Protein AF-A0A7W9YGZ9-F1 (afdb_monomer)

InterPro domains:
  IPR001367 Iron dependent repressor, metal binding and dimerisation domain [PF02742] (188-257)
  IPR002059 Cold-shock protein Csp, DNA-binding [PS51857] (3-67)
  IPR007167 Ferrous iron transporter FeoA-like domain [PF04023] (269-343)
  IPR007167 Ferrous iron transporter FeoA-like domain [SM00899] (268-345)
  IPR012340 Nucleic acid-binding, OB-fold [G3DSA:2.40.50.140] (2-66)
  IPR012340 Nucleic acid-binding, OB-fold [SSF50249] (6-67)
  IPR022687 DTXR-type, HTH domain [PF01325] (128-185)
  IPR022687 DTXR-type, HTH domain [PS50944] (127-188)
  IPR022689 Iron dependent repressor [SM00529] (149-248)
  IPR036388 Winged helix-like DNA-binding domain superfamily [G3DSA:1.10.10.10] (126-197)
  IPR036390 Winged helix DNA-binding domain superfamily [SSF46785] (128-187)
  IPR036421 Iron dependent repressor, metal binding and dimerisation domain superfamily [G3DSA:1.10.60.10] (198-263)
  IPR036421 Iron dependent repressor, metal binding and dimerisation domain superfamily [SSF47979] (188-263)
  IPR038157 Ferrous iron transporter, core domain [G3DSA:2.30.30.90] (267-344)
  IPR050536 MntR/IdeR Metal-Dependent Regulators [PTHR33238] (125-264)

Secondary structure (DSSP, 8-state):
--PEEEEEEEEETTTTEEEEEETTTPPPEEEEGGGB-S-GGG--TT-EEEEEEEEETTEEEEEEEEE--------------------------PPPP------------------------GGGSPPHHHHHHHHHHHHHHHT--SS--HHHHHHHTT--HHHHHHHHHHHHHTTSEEE-TTS-EEE-HHHHHHHHHHHHHHHHHHHHHHHHH---TTTHHHHHHHHHTTS-HHHHHHHHHHTTS-SB-TT-PBPPPTTS-------EEGGGPPTT-EEEEEEE--S-HHHHHHHHHTT--TT-EEEEEEE-TTT--EEEEESSTTS-EEEEE-HHHHHTEEEEPPPPP----

pLDDT: mean 78.87, std 22.45, range [26.2, 98.25]

Solvent-accessible surface area (backbone atoms only — not comparable to full-atom values): 21025 Å² total; per-residue (Å²): 134,84,65,43,56,29,31,28,64,40,58,40,83,91,80,32,41,32,32,31,36,40,68,83,93,48,77,71,26,43,34,49,53,92,32,46,79,66,60,75,88,62,61,40,62,75,31,43,29,32,22,36,83,44,82,52,98,90,46,65,30,42,32,65,35,36,70,49,82,75,81,75,79,76,74,86,74,81,81,86,79,87,84,88,85,84,86,90,82,83,89,87,85,84,87,82,89,82,91,81,91,84,90,82,91,80,88,82,82,89,79,91,81,87,86,90,77,79,78,81,63,86,82,80,60,74,55,62,78,52,50,55,50,35,35,52,53,46,54,39,60,70,68,66,78,57,74,49,43,60,65,61,52,14,62,77,68,74,46,52,56,66,58,45,56,54,49,53,52,52,35,37,75,70,54,26,33,49,70,51,92,100,50,57,55,40,67,29,75,63,18,46,44,52,17,33,53,51,50,25,40,30,34,51,41,32,33,45,40,33,76,76,68,65,44,52,89,57,60,31,59,73,54,21,65,65,44,44,76,73,59,53,70,72,56,50,55,50,47,35,61,73,66,67,60,60,60,46,26,84,49,35,53,62,35,33,43,98,88,47,48,72,74,85,71,80,64,43,51,48,60,76,56,52,66,73,42,57,22,24,30,48,29,48,64,75,90,43,42,68,59,47,48,51,32,51,77,68,73,49,56,74,73,38,37,37,32,30,69,40,70,46,73,96,76,40,40,33,35,32,35,39,42,56,94,95,64,58,44,80,44,81,37,49,45,71,63,26,68,32,29,27,27,24,71,60,79,76,76,79,75,86,124

Nearest PDB structures (foldseek):
  5zr6-assembly1_A  TM=9.445E-01  e=1.141E-24  Mycobacterium tuberculosis
  5zr6-assembly1_B  TM=9.709E-01  e=6.941E-22  Mycobacterium tuberculosis
  5zr4-assembly1_B  TM=9.006E-01  e=5.990E-19  Mycobacterium tuberculosis
  5cvi-assembly1_B  TM=7.896E-01  e=7.562E-19  Streptococcus mutans
  7b1v-assembly1_B  TM=7.968E-01  e=1.660E-17  Saccharopolyspora erythraea NRRL 2338

Mean predicted aligned error: 16.93 Å

Foldseek 3Di:
DDWFKWFWQAADPVQQKTWTDTPDPDDIAIDGNLQEPDDPVQRHGGFMWTFDWDQDPVGIHTGNIYTDDDDPPPDDPDDDDDDDDDDDDDDDDDDDDDDDDDDDDDDDDDDDDDDPDDPDDPVVADDLVLQLQLLQCVVVVVVPPDFADLVSSCVVVVHDSVVSVVSLVVCVVVQQWDDDVVDGIDGDPVSLQSNLLLQLQLQLQQQCCCPPVNDDLLPSNVVSSVCSNVDDPVVSVVSCVVSVNDQGHQQQAGRADPRGDRDDAPKDQQLPDDAFDKFFFRGFANPDSVLSVVCVVVVHGGGKIKGFHDDDPPQAWTFIWIHDVPPTDTDTHHSVSSRGTMGHHDPPDPPPD

Sequence (353 aa):
MNKRPGTVESFDADTGLGYIIPDGDLPSLRFDSSCVSRGLEAIAAGRRVAFDLLVGSRGQTAVNVVPLWQRAHHGLQQRTGRSADRDDGVRTGFPPHGAGRGDHSASGVLPVRDTVANMGNASDRPSTSVEDYVKVIYDLQERGSGPVTISGMAERLSVSNSSVSGMLRKLGELGLVDHRRYGHVRLTDTGTKAALAVLRRHRLLETYLVEALGYSWDEVHDEAEELEHAVSDKFVDRIAEHLGDPLVDPHGDPIPTRDGRIVERDTHLLSEAGAGTTGVIVRVNDTDPDLLRYLADQRIGIGMRIEVVERQPFGGSLLIRIGAPGEQRDQALGLVAAEALWIAPTPQEATDG

Radius of gyration: 27.03 Å; Cα contacts (8 Å, |Δi|>4): 506; chains: 1; bounding box: 74×67×83 Å

Organism: NCBI:txid1472723

Structure (mmCIF, N/CA/C/O backbone):
data_AF-A0A7W9YGZ9-F1
#
_entry.id   AF-A0A7W9YGZ9-F1
#
loop_
_atom_site.group_PDB
_atom_site.id
_atom_site.type_symbol
_atom_site.label_atom_id
_atom_site.label_alt_id
_atom_site.label_comp_id
_atom_site.label_asym_id
_atom_site.label_entity_id
_atom_site.label_seq_id
_atom_site.pdbx_PDB_ins_code
_atom_site.Cartn_x
_atom_site.Cartn_y
_atom_site.Cartn_z
_atom_site.occupancy
_atom_site.B_iso_or_equiv
_atom_site.auth_seq_id
_atom_site.auth_comp_id
_atom_site.auth_asym_id
_atom_site.auth_atom_id
_atom_site.pdbx_PDB_model_num
ATOM 1 N N . MET A 1 1 ? 7.973 -16.901 -20.078 1.00 49.88 1 MET A N 1
ATOM 2 C CA . MET A 1 1 ? 8.672 -18.191 -20.295 1.00 49.88 1 MET A CA 1
ATOM 3 C C . MET A 1 1 ? 7.691 -19.300 -19.915 1.00 49.88 1 MET A C 1
ATOM 5 O O . MET A 1 1 ? 6.895 -19.062 -19.019 1.00 49.88 1 MET A O 1
ATOM 9 N N . ASN A 1 2 ? 7.638 -20.430 -20.629 1.00 65.06 2 ASN A N 1
ATOM 10 C CA . ASN A 1 2 ? 6.630 -21.471 -20.370 1.00 65.06 2 ASN A CA 1
ATOM 11 C C . ASN A 1 2 ? 7.135 -22.397 -19.248 1.00 65.06 2 ASN A C 1
ATOM 13 O O . ASN A 1 2 ? 8.089 -23.146 -19.479 1.00 65.06 2 ASN A O 1
ATOM 17 N N . LYS A 1 3 ? 6.533 -22.328 -18.052 1.00 82.81 3 LYS A N 1
ATOM 18 C CA . LYS A 1 3 ? 6.923 -23.168 -16.909 1.00 82.81 3 LYS A CA 1
ATOM 19 C C . LYS A 1 3 ? 6.711 -24.651 -17.239 1.00 82.81 3 LYS A C 1
ATOM 21 O O . LYS A 1 3 ? 5.688 -25.031 -17.807 1.00 82.81 3 LYS A O 1
ATOM 26 N N . ARG A 1 4 ? 7.684 -25.494 -16.896 1.00 90.25 4 ARG A N 1
ATOM 27 C CA . ARG A 1 4 ? 7.661 -26.948 -17.106 1.00 90.25 4 ARG A CA 1
ATOM 28 C C . ARG A 1 4 ? 7.224 -27.662 -15.830 1.00 90.25 4 ARG A C 1
ATOM 30 O O . ARG A 1 4 ? 7.723 -27.300 -14.769 1.00 90.25 4 ARG A O 1
ATOM 37 N N . PRO A 1 5 ? 6.336 -28.664 -15.906 1.00 91.75 5 PRO A N 1
ATOM 38 C CA . PRO A 1 5 ? 5.959 -29.452 -14.743 1.00 91.75 5 PRO A CA 1
ATOM 39 C C . PRO A 1 5 ? 7.037 -30.486 -14.377 1.00 91.75 5 PRO A C 1
ATOM 41 O O . PRO A 1 5 ? 7.777 -30.976 -15.235 1.00 91.75 5 PRO A O 1
ATOM 44 N N . GLY A 1 6 ? 7.099 -30.841 -13.098 1.00 93.12 6 GLY A N 1
ATOM 45 C CA . GLY A 1 6 ? 7.943 -31.911 -12.579 1.00 93.12 6 GLY A CA 1
ATOM 46 C C . GLY A 1 6 ? 7.561 -32.314 -11.158 1.00 93.12 6 GLY A C 1
ATOM 47 O O . GLY A 1 6 ? 6.571 -31.840 -10.592 1.00 93.12 6 GLY A O 1
ATOM 48 N N . THR A 1 7 ? 8.360 -33.206 -10.584 1.00 93.00 7 THR A N 1
ATOM 49 C CA . THR A 1 7 ? 8.186 -33.715 -9.220 1.00 93.00 7 THR A CA 1
ATOM 50 C C . THR A 1 7 ? 9.474 -33.517 -8.434 1.00 93.00 7 THR A C 1
ATOM 52 O O . THR A 1 7 ? 10.552 -33.822 -8.939 1.00 93.00 7 THR A O 1
ATOM 55 N N . VAL A 1 8 ? 9.376 -33.008 -7.206 1.00 92.31 8 VAL A N 1
ATOM 56 C CA . VAL A 1 8 ? 10.528 -32.870 -6.306 1.00 92.31 8 VAL A CA 1
ATOM 57 C C . VAL A 1 8 ? 11.048 -34.266 -5.969 1.00 92.31 8 VAL A C 1
ATOM 59 O O . VAL A 1 8 ? 10.326 -35.084 -5.405 1.00 92.31 8 VAL A O 1
ATOM 62 N N . GLU A 1 9 ? 12.291 -34.549 -6.333 1.00 93.00 9 GLU A N 1
ATOM 63 C CA . GLU A 1 9 ? 12.979 -35.805 -6.031 1.00 93.00 9 GLU A CA 1
ATOM 64 C C . GLU A 1 9 ? 13.506 -35.795 -4.596 1.00 93.00 9 GLU A C 1
ATOM 66 O O . GLU A 1 9 ? 13.278 -36.727 -3.830 1.00 93.00 9 GLU A O 1
ATOM 71 N N . SER A 1 10 ? 14.178 -34.710 -4.218 1.00 91.88 10 SER A N 1
ATOM 72 C CA . SER A 1 10 ? 14.691 -34.486 -2.869 1.00 91.88 10 SER A CA 1
ATOM 73 C C . SER A 1 10 ? 14.875 -32.994 -2.609 1.00 91.88 10 SER A C 1
ATOM 75 O O . SER A 1 10 ? 15.059 -32.209 -3.541 1.00 91.88 10 SER A O 1
ATOM 77 N N . PHE A 1 11 ? 14.815 -32.609 -1.339 1.00 89.94 11 PHE A N 1
ATOM 78 C CA . PHE A 1 11 ? 15.141 -31.270 -0.868 1.00 89.94 11 PHE A CA 1
ATOM 79 C C . PHE A 1 11 ? 15.756 -31.382 0.526 1.00 89.94 11 PHE A C 1
ATOM 81 O O . PHE A 1 11 ? 15.203 -32.060 1.393 1.00 89.94 11 PHE A O 1
ATOM 88 N N . ASP A 1 12 ? 16.910 -30.753 0.710 1.00 85.31 12 ASP A N 1
ATOM 89 C CA . ASP A 1 12 ? 17.640 -30.687 1.970 1.00 85.31 12 ASP A CA 1
ATOM 90 C C . ASP A 1 12 ? 17.538 -29.251 2.504 1.00 85.31 12 ASP A C 1
ATOM 92 O O . ASP A 1 12 ? 18.059 -28.307 1.905 1.00 85.31 12 ASP A O 1
ATOM 96 N N . ALA A 1 13 ? 16.821 -29.087 3.617 1.00 78.75 13 ALA A N 1
ATOM 97 C CA . ALA A 1 13 ? 16.543 -27.778 4.199 1.00 78.75 13 ALA A CA 1
ATOM 98 C C . ALA A 1 13 ? 17.780 -27.126 4.844 1.00 78.75 13 ALA A C 1
ATOM 100 O O . ALA A 1 13 ? 17.844 -25.900 4.899 1.00 78.75 13 ALA A O 1
ATOM 101 N N . ASP A 1 14 ? 18.764 -27.920 5.284 1.00 76.69 14 ASP A N 1
ATOM 102 C CA . ASP A 1 14 ? 19.984 -27.418 5.927 1.00 76.69 14 ASP A CA 1
ATOM 103 C C . ASP A 1 14 ? 20.942 -26.807 4.896 1.00 76.69 14 ASP A C 1
ATOM 105 O O . ASP A 1 14 ? 21.600 -25.797 5.149 1.00 76.69 14 ASP A O 1
ATOM 109 N N . THR A 1 15 ? 21.017 -27.411 3.708 1.00 84.25 15 THR A N 1
ATOM 110 C CA . THR A 1 15 ? 21.863 -26.938 2.601 1.00 84.25 15 THR A CA 1
ATOM 111 C C . THR A 1 15 ? 21.128 -26.036 1.612 1.00 84.25 15 THR A C 1
ATOM 113 O O . THR A 1 15 ? 21.778 -25.357 0.817 1.00 84.25 15 THR A O 1
ATOM 116 N N . GLY A 1 16 ? 19.792 -26.034 1.632 1.00 83.38 16 GLY A N 1
ATOM 117 C CA . GLY A 1 16 ? 18.951 -25.309 0.680 1.00 83.38 16 GLY A CA 1
ATOM 118 C C . GLY A 1 16 ? 18.974 -25.893 -0.735 1.00 83.38 16 GLY A C 1
ATOM 119 O O . GLY A 1 16 ? 18.536 -25.233 -1.672 1.00 83.38 16 GLY A O 1
ATOM 120 N N . LEU A 1 17 ? 19.486 -27.110 -0.930 1.00 88.25 17 LEU A N 1
ATOM 121 C CA . LEU A 1 17 ? 19.625 -27.724 -2.251 1.00 88.25 17 LEU A CA 1
ATOM 122 C C . LEU A 1 17 ? 18.553 -28.788 -2.483 1.00 88.25 17 LEU A C 1
ATOM 124 O O . LEU A 1 17 ? 18.255 -29.601 -1.609 1.00 88.25 17 LEU A O 1
ATOM 128 N N . GLY A 1 18 ? 18.010 -28.825 -3.700 1.00 91.00 18 GLY A N 1
ATOM 129 C CA . GLY A 1 18 ? 17.058 -29.855 -4.101 1.00 91.00 18 GLY A CA 1
ATOM 130 C C . GLY A 1 18 ? 17.174 -30.272 -5.561 1.00 91.00 18 GLY A C 1
ATOM 131 O O . GLY A 1 18 ? 17.883 -29.660 -6.367 1.00 91.00 18 GLY A O 1
ATOM 132 N N . TYR A 1 19 ? 16.455 -31.339 -5.895 1.00 93.56 19 TYR A N 1
ATOM 133 C CA . TYR A 1 19 ? 16.384 -31.915 -7.234 1.00 93.56 19 TYR A CA 1
ATOM 134 C C . TYR A 1 19 ? 14.929 -32.102 -7.666 1.00 93.56 19 TYR A C 1
ATOM 136 O O . TYR A 1 19 ? 14.074 -32.481 -6.865 1.00 93.56 19 TYR A O 1
ATOM 144 N N . ILE A 1 20 ? 14.645 -31.829 -8.938 1.00 93.62 20 ILE A N 1
ATOM 145 C CA . ILE A 1 20 ? 13.339 -32.020 -9.579 1.00 93.62 20 ILE A CA 1
ATOM 146 C C . ILE A 1 20 ? 13.518 -32.989 -10.738 1.00 93.62 20 ILE A C 1
ATOM 148 O O . ILE A 1 20 ? 14.369 -32.763 -11.596 1.00 93.62 20 ILE A O 1
ATOM 152 N N . ILE A 1 21 ? 12.674 -34.013 -10.804 1.00 94.06 21 ILE A N 1
ATOM 153 C CA . ILE A 1 21 ? 12.511 -34.859 -11.986 1.00 94.06 21 ILE A CA 1
ATOM 154 C C . ILE A 1 21 ? 11.477 -34.178 -12.893 1.00 94.06 21 ILE A C 1
ATOM 156 O O . ILE A 1 21 ? 10.305 -34.086 -12.505 1.00 94.06 21 ILE A O 1
ATOM 160 N N . PRO A 1 22 ? 11.863 -33.655 -14.071 1.00 92.25 22 PRO A N 1
ATOM 161 C CA . PRO A 1 22 ? 10.903 -33.102 -15.019 1.00 92.25 22 PRO A CA 1
ATOM 162 C C . PRO A 1 22 ? 9.994 -34.197 -15.580 1.00 92.25 22 PRO A C 1
ATOM 164 O O . PRO A 1 22 ? 10.420 -35.339 -15.754 1.00 92.25 22 PRO A O 1
ATOM 167 N N . ASP A 1 23 ? 8.766 -33.841 -15.950 1.00 89.94 23 ASP A N 1
ATOM 168 C CA . ASP A 1 23 ? 7.910 -34.773 -16.688 1.00 89.94 23 ASP A CA 1
ATOM 169 C C . ASP A 1 23 ? 8.519 -35.083 -18.075 1.00 89.94 23 ASP A C 1
ATOM 171 O O . ASP A 1 23 ? 9.019 -34.184 -18.757 1.00 89.94 23 ASP A O 1
ATOM 175 N N . GLY A 1 24 ? 8.441 -36.346 -18.519 1.00 80.00 24 GLY A N 1
ATOM 176 C CA . GLY A 1 24 ? 8.829 -36.754 -19.881 1.00 80.00 24 GLY A CA 1
ATOM 177 C C . GLY A 1 24 ? 10.217 -37.390 -20.053 1.00 80.00 24 GLY A C 1
ATOM 178 O O . GLY A 1 24 ? 10.837 -37.170 -21.088 1.00 80.00 24 GLY A O 1
ATOM 179 N N . ASP A 1 25 ? 10.676 -38.192 -19.087 1.00 70.69 25 ASP A N 1
ATOM 180 C CA . ASP A 1 25 ? 11.935 -38.969 -19.144 1.00 70.69 25 ASP A CA 1
ATOM 181 C C . ASP A 1 25 ? 13.193 -38.099 -19.355 1.00 70.69 25 ASP A C 1
ATOM 183 O O . ASP A 1 25 ? 14.077 -38.376 -20.165 1.00 70.69 25 ASP A O 1
ATOM 187 N N . LEU A 1 26 ? 13.242 -36.979 -18.630 1.00 79.62 26 LEU A N 1
ATOM 188 C CA . LEU A 1 26 ? 14.359 -36.037 -18.619 1.00 79.62 26 LEU A CA 1
ATOM 189 C C . LEU A 1 26 ? 15.218 -36.230 -17.357 1.00 79.62 26 LEU A C 1
ATOM 191 O O . LEU A 1 26 ? 14.697 -36.641 -16.320 1.00 79.62 26 LEU A O 1
ATOM 195 N N . PRO A 1 27 ? 16.523 -35.904 -17.410 1.00 84.25 27 PRO A N 1
ATOM 196 C CA . PRO A 1 27 ? 17.399 -36.018 -16.248 1.00 84.25 27 PRO A CA 1
ATOM 197 C C . PRO A 1 27 ? 16.978 -35.062 -15.125 1.00 84.25 27 PRO A C 1
ATOM 199 O O . PRO A 1 27 ? 16.497 -33.956 -15.394 1.00 84.25 27 PRO A O 1
ATOM 202 N N . SER A 1 28 ? 17.219 -35.469 -13.874 1.00 89.69 28 SER A N 1
ATOM 203 C CA . SER A 1 28 ? 16.970 -34.636 -12.696 1.00 89.69 28 SER A CA 1
ATOM 204 C C . SER A 1 28 ? 17.706 -33.301 -12.792 1.00 89.69 28 SER A C 1
ATOM 206 O O . SER A 1 28 ? 18.892 -33.230 -13.126 1.00 89.69 28 SER A O 1
ATOM 208 N N . LEU A 1 29 ? 16.993 -32.229 -12.469 1.00 92.00 29 LEU A N 1
ATOM 209 C CA . LEU A 1 29 ? 17.493 -30.864 -12.481 1.00 92.00 29 LEU A CA 1
ATOM 210 C C . LEU A 1 29 ? 17.674 -30.364 -11.059 1.00 92.00 29 LEU A C 1
ATOM 212 O O . LEU A 1 29 ? 16.782 -30.486 -10.224 1.00 92.00 29 LEU A O 1
ATOM 216 N N . ARG A 1 30 ? 18.818 -29.737 -10.805 1.00 93.12 30 ARG A N 1
ATOM 217 C CA . ARG A 1 30 ? 19.097 -29.095 -9.523 1.00 93.12 30 ARG A CA 1
ATOM 218 C C . ARG A 1 30 ? 18.345 -27.767 -9.407 1.00 93.12 30 ARG A C 1
ATOM 220 O O . ARG A 1 30 ? 18.253 -27.031 -10.394 1.00 93.12 30 ARG A O 1
ATOM 227 N N . PHE A 1 31 ? 17.901 -27.430 -8.204 1.00 88.38 31 PHE A N 1
ATOM 228 C CA . PHE A 1 31 ? 17.461 -26.088 -7.821 1.00 88.38 31 PHE A CA 1
ATOM 229 C C . PHE A 1 31 ? 18.022 -25.711 -6.443 1.00 88.38 31 PHE A C 1
ATOM 231 O O . PHE A 1 31 ? 18.497 -26.565 -5.692 1.00 88.38 31 PHE A O 1
ATOM 238 N N . ASP A 1 32 ? 17.994 -24.416 -6.152 1.00 88.12 32 ASP A N 1
ATOM 239 C CA . ASP A 1 32 ? 18.379 -23.822 -4.871 1.00 88.12 32 ASP A CA 1
ATOM 240 C C . ASP A 1 32 ? 17.126 -23.250 -4.191 1.00 88.12 32 ASP A C 1
ATOM 242 O O . ASP A 1 32 ? 16.203 -22.810 -4.883 1.00 88.12 32 ASP A O 1
ATOM 246 N N . SER A 1 33 ? 17.071 -23.258 -2.861 1.00 80.94 33 SER A N 1
ATOM 247 C CA . SER A 1 33 ? 15.938 -22.771 -2.069 1.00 80.94 33 SER A CA 1
ATOM 248 C C . SER A 1 33 ? 15.606 -21.308 -2.367 1.00 80.94 33 SER A C 1
ATOM 250 O O . SER A 1 33 ? 14.433 -20.948 -2.365 1.00 80.94 33 SER A O 1
ATOM 252 N N . SER A 1 34 ? 16.602 -20.495 -2.741 1.00 79.81 34 SER A N 1
ATOM 253 C CA . SER A 1 34 ? 16.411 -19.108 -3.194 1.00 79.81 34 SER A CA 1
ATOM 254 C C . SER A 1 34 ? 15.595 -18.969 -4.485 1.00 79.81 34 SER A C 1
ATOM 256 O O . SER A 1 34 ? 15.129 -17.882 -4.811 1.00 79.81 34 SER A O 1
ATOM 258 N N . CYS A 1 35 ? 15.420 -20.056 -5.241 1.00 76.50 35 CYS A N 1
ATOM 259 C CA . CYS A 1 35 ? 14.629 -20.085 -6.468 1.00 76.50 35 CYS A CA 1
ATOM 260 C C . CYS A 1 35 ? 13.188 -20.575 -6.245 1.00 76.50 35 CYS A C 1
ATOM 262 O O . CYS A 1 35 ? 12.461 -20.738 -7.229 1.00 76.50 35 CYS A O 1
ATOM 264 N N . VAL A 1 36 ? 12.793 -20.860 -5.000 1.00 76.81 36 VAL A N 1
ATOM 265 C CA . VAL A 1 36 ? 11.435 -21.273 -4.624 1.00 76.81 36 VAL A CA 1
ATOM 266 C C . VAL A 1 36 ? 10.651 -20.033 -4.223 1.00 76.81 36 VAL A C 1
ATOM 268 O O . VAL A 1 36 ? 10.983 -19.380 -3.240 1.00 76.81 36 VAL A O 1
ATOM 271 N N . SER A 1 37 ? 9.603 -19.703 -4.973 1.00 63.09 37 SER A N 1
ATOM 272 C CA . SER A 1 37 ? 8.889 -18.437 -4.784 1.00 63.09 37 SER A CA 1
ATOM 273 C C . SER A 1 37 ? 7.867 -18.439 -3.641 1.00 63.09 37 SER A C 1
ATOM 275 O O . SER A 1 37 ? 7.484 -17.361 -3.208 1.00 63.09 37 SER A O 1
ATOM 277 N N . ARG A 1 38 ? 7.428 -19.600 -3.117 1.00 60.28 38 ARG A N 1
ATOM 278 C CA . ARG A 1 38 ? 6.506 -19.680 -1.960 1.00 60.28 38 ARG A CA 1
ATOM 279 C C . ARG A 1 38 ? 6.780 -20.910 -1.086 1.00 60.28 38 ARG A C 1
ATOM 281 O O . ARG A 1 38 ? 6.757 -22.027 -1.597 1.00 60.28 38 ARG A O 1
ATOM 288 N N . GLY A 1 39 ? 7.002 -20.678 0.215 1.00 57.72 39 GLY A N 1
ATOM 289 C CA . GLY A 1 39 ? 7.018 -21.655 1.319 1.00 57.72 39 GLY A CA 1
ATOM 290 C C . GLY A 1 39 ? 7.863 -22.920 1.109 1.00 57.72 39 GLY A C 1
ATOM 291 O O . GLY A 1 39 ? 7.404 -23.879 0.493 1.00 57.72 39 GLY A O 1
ATOM 292 N N . LEU A 1 40 ? 9.056 -22.992 1.717 1.00 60.97 40 LEU A N 1
ATOM 293 C CA . LEU A 1 40 ? 9.918 -24.190 1.659 1.00 60.97 40 LEU A CA 1
ATOM 294 C C . LEU A 1 40 ? 9.219 -25.466 2.163 1.00 60.97 40 LEU A C 1
ATOM 296 O O . LEU A 1 40 ? 9.523 -26.559 1.693 1.00 60.97 40 LEU A O 1
ATOM 300 N N . GLU A 1 41 ? 8.228 -25.330 3.048 1.00 60.16 41 GLU A N 1
ATOM 301 C CA . GLU A 1 41 ? 7.399 -26.432 3.556 1.00 60.16 41 GLU A CA 1
ATOM 302 C C . GLU A 1 41 ? 6.609 -27.166 2.455 1.00 60.16 41 GLU A C 1
ATOM 304 O O . GLU A 1 41 ? 6.292 -28.350 2.588 1.00 60.16 41 GLU A O 1
ATOM 309 N N . ALA A 1 42 ? 6.317 -26.492 1.337 1.00 62.47 42 ALA A N 1
ATOM 310 C CA . ALA A 1 42 ? 5.629 -27.078 0.188 1.00 62.47 42 ALA A CA 1
ATOM 311 C C . ALA A 1 42 ? 6.573 -27.863 -0.749 1.00 62.47 42 ALA A C 1
ATOM 313 O O . ALA A 1 42 ? 6.104 -28.596 -1.627 1.00 62.47 42 ALA A O 1
ATOM 314 N N . ILE A 1 43 ? 7.892 -27.757 -0.551 1.00 76.25 43 ILE A N 1
ATOM 315 C CA . ILE A 1 43 ? 8.934 -28.429 -1.333 1.00 76.25 43 ILE A CA 1
ATOM 316 C C . ILE A 1 43 ? 9.431 -29.656 -0.561 1.00 76.25 43 ILE A C 1
ATOM 318 O O . ILE A 1 43 ? 10.501 -29.681 0.037 1.00 76.25 43 ILE A O 1
ATOM 322 N N . ALA A 1 44 ? 8.618 -30.709 -0.585 1.00 81.69 44 ALA A N 1
ATOM 323 C CA . ALA A 1 44 ? 8.971 -32.023 -0.052 1.00 81.69 44 ALA A CA 1
ATOM 324 C C . ALA A 1 44 ? 9.079 -33.049 -1.186 1.00 81.69 44 ALA A C 1
ATOM 326 O O . ALA A 1 44 ? 8.407 -32.919 -2.213 1.00 81.69 44 ALA A O 1
ATOM 327 N N . ALA A 1 45 ? 9.889 -34.093 -0.992 1.00 87.56 45 ALA A N 1
ATOM 328 C CA . ALA A 1 45 ? 9.998 -35.195 -1.948 1.00 87.56 45 ALA A CA 1
ATOM 329 C C . ALA A 1 45 ? 8.605 -35.745 -2.325 1.00 87.56 45 ALA A C 1
ATOM 331 O O . ALA A 1 45 ? 7.746 -35.961 -1.468 1.00 87.56 45 ALA A O 1
ATOM 332 N N . GLY A 1 46 ? 8.365 -35.934 -3.622 1.00 85.19 46 GLY A N 1
ATOM 333 C CA . GLY A 1 46 ? 7.088 -36.373 -4.188 1.00 85.19 46 GLY A CA 1
ATOM 334 C C . GLY A 1 46 ? 6.075 -35.258 -4.480 1.00 85.19 46 GLY A C 1
ATOM 335 O O . GLY A 1 46 ? 5.032 -35.534 -5.076 1.00 85.19 46 GLY A O 1
ATOM 336 N N . ARG A 1 47 ? 6.342 -33.997 -4.110 1.00 89.25 47 ARG A N 1
ATOM 337 C CA . ARG A 1 47 ? 5.445 -32.871 -4.425 1.00 89.25 47 ARG A CA 1
ATOM 338 C C . ARG A 1 47 ? 5.576 -32.438 -5.884 1.00 89.25 47 ARG A C 1
ATOM 340 O O . ARG A 1 47 ? 6.663 -32.437 -6.459 1.00 89.25 47 ARG A O 1
ATOM 347 N N . ARG A 1 48 ? 4.444 -32.063 -6.483 1.00 91.06 48 ARG A N 1
ATOM 348 C CA . ARG A 1 48 ? 4.376 -31.538 -7.852 1.00 91.06 48 ARG A CA 1
ATOM 349 C C . ARG A 1 48 ? 4.793 -30.075 -7.858 1.00 91.06 48 ARG A C 1
ATOM 351 O O . ARG A 1 48 ? 4.359 -29.312 -7.000 1.00 91.06 48 ARG A O 1
ATOM 358 N N . VAL A 1 49 ? 5.587 -29.691 -8.847 1.00 90.38 49 VAL A N 1
ATOM 359 C CA . VAL A 1 49 ? 6.081 -28.323 -9.028 1.00 90.38 49 VAL A CA 1
ATOM 360 C C . VAL A 1 49 ? 6.063 -27.940 -10.504 1.00 90.38 49 VAL A C 1
ATOM 362 O O . VAL A 1 49 ? 6.058 -28.810 -11.377 1.00 90.38 49 VAL A O 1
ATOM 365 N N . ALA A 1 50 ? 6.066 -26.643 -10.795 1.00 91.06 50 ALA A N 1
ATOM 366 C CA . ALA A 1 50 ? 6.430 -26.121 -12.103 1.00 91.06 50 ALA A CA 1
ATOM 367 C C . ALA A 1 50 ? 7.658 -25.217 -11.983 1.00 91.06 50 ALA A C 1
ATOM 369 O O . ALA A 1 50 ? 7.860 -24.571 -10.962 1.00 91.06 50 ALA A O 1
ATOM 370 N N . PHE A 1 51 ? 8.502 -25.182 -13.007 1.00 90.31 51 PHE A N 1
ATOM 371 C CA . PHE A 1 51 ? 9.777 -24.468 -12.958 1.00 90.31 51 PHE A CA 1
ATOM 372 C C . PHE A 1 51 ? 10.179 -23.942 -14.335 1.00 90.31 51 PHE A C 1
ATOM 374 O O . PHE A 1 51 ? 9.748 -24.453 -15.370 1.00 90.31 51 PHE A O 1
ATOM 381 N N . ASP A 1 52 ? 11.037 -22.932 -14.359 1.00 87.62 52 ASP A N 1
ATOM 382 C CA . ASP A 1 52 ? 11.697 -22.460 -15.570 1.00 87.62 52 ASP A CA 1
ATOM 383 C C . ASP A 1 52 ? 13.053 -23.161 -15.731 1.00 87.62 52 ASP A C 1
ATOM 385 O O . ASP A 1 52 ? 13.782 -23.382 -14.763 1.00 87.62 52 ASP A O 1
ATOM 389 N N . LEU A 1 53 ? 13.404 -23.530 -16.966 1.00 88.38 53 LEU A N 1
ATOM 390 C CA . LEU A 1 53 ? 14.707 -24.124 -17.262 1.00 88.38 53 LEU A CA 1
ATOM 391 C C . LEU A 1 53 ? 15.723 -23.018 -17.548 1.00 88.38 53 LEU A C 1
ATOM 393 O O . LEU A 1 53 ? 15.586 -22.294 -18.536 1.00 88.38 53 LEU A O 1
ATOM 397 N N . LEU A 1 54 ? 16.778 -22.948 -16.740 1.00 83.38 54 LEU A N 1
ATOM 398 C CA . LEU A 1 54 ? 17.930 -22.098 -17.000 1.00 83.38 54 LEU A CA 1
ATOM 399 C C . LEU A 1 54 ? 19.112 -22.959 -17.460 1.00 83.38 54 LEU A C 1
ATOM 401 O O . LEU A 1 54 ? 19.581 -23.842 -16.741 1.00 83.38 54 LEU A O 1
ATOM 405 N N . VAL A 1 55 ? 19.604 -22.700 -18.674 1.00 83.44 55 VAL A N 1
ATOM 406 C CA . VAL A 1 55 ? 20.785 -23.373 -19.235 1.00 83.44 55 VAL A CA 1
ATOM 407 C C . VAL A 1 55 ? 21.995 -22.466 -19.041 1.00 83.44 55 VAL A C 1
ATOM 409 O O . VAL A 1 55 ? 22.100 -21.423 -19.681 1.00 83.44 55 VAL A O 1
ATOM 412 N N . GLY A 1 56 ? 22.896 -22.849 -18.138 1.00 74.31 56 GLY A N 1
ATOM 413 C CA . GLY A 1 56 ? 24.119 -22.108 -17.840 1.00 74.31 56 GLY A CA 1
ATOM 414 C C . GLY A 1 56 ? 25.386 -22.852 -18.259 1.00 74.31 56 GLY A C 1
ATOM 415 O O . GLY A 1 56 ? 25.359 -24.012 -18.668 1.00 74.31 56 GLY A O 1
ATOM 416 N N . SER A 1 57 ? 26.538 -22.204 -18.078 1.00 62.12 57 SER A N 1
ATOM 417 C CA . SER A 1 57 ? 27.862 -22.786 -18.362 1.00 62.12 57 SER A CA 1
ATOM 418 C C . SER A 1 57 ? 28.215 -24.005 -17.497 1.00 62.12 57 SER A C 1
ATOM 420 O O . SER A 1 57 ? 29.126 -24.751 -17.839 1.00 62.12 57 SER A O 1
ATOM 422 N N . ARG A 1 58 ? 27.495 -24.220 -16.386 1.00 65.25 58 ARG A N 1
ATOM 423 C CA . ARG A 1 58 ? 27.656 -25.362 -15.467 1.00 65.25 58 ARG A CA 1
ATOM 424 C C . ARG A 1 58 ? 26.556 -26.425 -15.609 1.00 65.25 58 ARG A C 1
ATOM 426 O O . ARG A 1 58 ? 26.456 -27.294 -14.751 1.00 65.25 58 ARG A O 1
ATOM 433 N N . GLY A 1 59 ? 25.738 -26.354 -16.662 1.00 78.25 59 GLY A N 1
ATOM 434 C CA . GLY A 1 59 ? 24.644 -27.293 -16.921 1.00 78.25 59 GLY A CA 1
ATOM 435 C C . GLY A 1 59 ? 23.254 -26.665 -16.808 1.00 78.25 59 GLY A C 1
ATOM 436 O O . GLY A 1 59 ? 23.099 -25.444 -16.766 1.00 78.25 59 GLY A O 1
ATOM 437 N N . GLN A 1 60 ? 22.237 -27.524 -16.805 1.00 86.00 60 GLN A N 1
ATOM 438 C CA . GLN A 1 60 ? 20.834 -27.129 -16.700 1.00 86.00 60 GLN A CA 1
ATOM 439 C C . GLN A 1 60 ? 20.401 -27.091 -15.231 1.00 86.00 60 GLN A C 1
ATOM 441 O O . GLN A 1 60 ? 20.733 -27.992 -14.462 1.00 86.00 60 GLN A O 1
ATOM 446 N N . THR A 1 61 ? 19.656 -26.061 -14.840 1.00 89.00 61 THR A N 1
ATOM 447 C CA . THR A 1 61 ? 19.127 -25.905 -13.481 1.00 89.00 61 THR A CA 1
ATOM 448 C C . THR A 1 61 ? 17.680 -25.423 -13.557 1.00 89.00 61 THR A C 1
ATOM 450 O O . THR A 1 61 ? 17.300 -24.721 -14.499 1.00 89.00 61 THR A O 1
ATOM 453 N N . ALA A 1 62 ? 16.862 -25.829 -12.593 1.00 87.56 62 ALA A N 1
ATOM 454 C CA . ALA A 1 62 ? 15.506 -25.330 -12.438 1.00 87.56 62 ALA A CA 1
ATOM 455 C C . ALA A 1 62 ? 15.527 -24.032 -11.613 1.00 87.56 62 ALA A C 1
ATOM 457 O O . ALA A 1 62 ? 16.194 -23.964 -10.581 1.00 87.56 62 ALA A O 1
ATOM 458 N N . VAL A 1 63 ? 14.812 -23.008 -12.081 1.00 87.12 63 VAL A N 1
ATOM 459 C CA . VAL A 1 63 ? 14.628 -21.713 -11.400 1.00 87.12 63 VAL A CA 1
ATOM 460 C C . VAL A 1 63 ? 13.141 -21.355 -11.340 1.00 87.12 63 VAL A C 1
ATOM 462 O O . VAL A 1 63 ? 12.340 -21.952 -12.061 1.00 87.12 63 VAL A O 1
ATOM 465 N N . ASN A 1 64 ? 12.758 -20.393 -10.495 1.00 85.81 64 ASN A N 1
ATOM 466 C CA . ASN A 1 64 ? 11.361 -19.985 -10.280 1.00 85.81 64 ASN A CA 1
ATOM 467 C C . ASN A 1 64 ? 10.425 -21.185 -10.024 1.00 85.81 64 ASN A C 1
ATOM 469 O O . ASN A 1 64 ? 9.388 -21.336 -10.690 1.00 85.81 64 ASN A O 1
ATOM 473 N N . VAL A 1 65 ? 10.852 -22.072 -9.124 1.00 85.88 65 VAL A N 1
ATOM 474 C CA . VAL A 1 65 ? 10.155 -23.306 -8.760 1.00 85.88 65 VAL A CA 1
ATOM 475 C C . VAL A 1 65 ? 8.917 -22.947 -7.941 1.00 85.88 65 VAL A C 1
ATOM 477 O O . VAL A 1 65 ? 9.0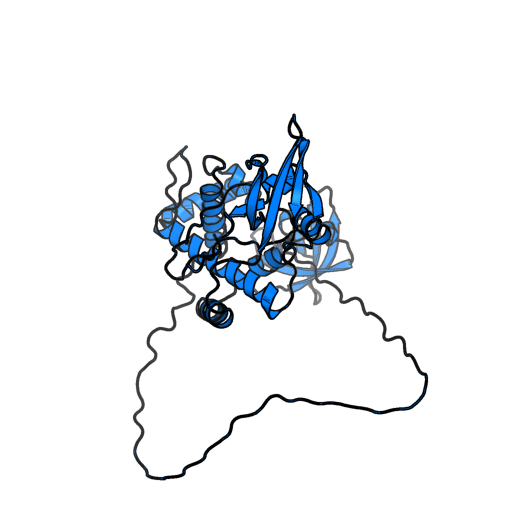23 -22.376 -6.859 1.00 85.88 65 VAL A O 1
ATOM 480 N N . VAL A 1 66 ? 7.745 -23.309 -8.455 1.00 86.44 66 VAL A N 1
ATOM 481 C CA . VAL A 1 66 ? 6.440 -23.081 -7.825 1.00 86.44 66 VAL A CA 1
ATOM 482 C C . VAL A 1 66 ? 5.772 -24.415 -7.485 1.00 86.44 66 VAL A C 1
ATOM 484 O O . VAL A 1 66 ? 5.693 -25.284 -8.358 1.00 86.44 66 VAL A O 1
ATOM 487 N N . PRO A 1 67 ? 5.261 -24.615 -6.258 1.00 85.12 67 PRO A N 1
ATOM 488 C CA . PRO A 1 67 ? 4.405 -25.754 -5.934 1.00 85.12 67 PRO A CA 1
ATOM 489 C C . PRO A 1 67 ? 3.151 -25.797 -6.817 1.00 85.12 67 PRO A C 1
ATOM 491 O O . PRO A 1 67 ? 2.492 -24.786 -7.044 1.00 85.12 67 PRO A O 1
ATOM 494 N N . LEU A 1 68 ? 2.793 -26.987 -7.300 1.00 81.69 68 LEU A N 1
ATOM 495 C CA . LEU A 1 68 ? 1.508 -27.244 -7.946 1.00 81.69 68 LEU A CA 1
ATOM 496 C C . LEU A 1 68 ? 0.572 -27.873 -6.915 1.00 81.69 68 LEU A C 1
ATOM 498 O O . LEU A 1 68 ? 0.699 -29.051 -6.574 1.00 81.69 68 LEU A O 1
ATOM 502 N N . TRP A 1 69 ? -0.374 -27.083 -6.416 1.00 63.75 69 TRP A N 1
ATOM 503 C CA . TRP A 1 69 ? -1.411 -27.534 -5.492 1.00 63.75 69 TRP A CA 1
ATOM 504 C C . TRP A 1 69 ? -2.206 -28.683 -6.123 1.00 63.75 69 TRP A C 1
ATOM 506 O O . TRP A 1 69 ? -2.834 -28.531 -7.174 1.00 63.75 69 TRP A O 1
ATOM 516 N N . GLN A 1 70 ? -2.200 -29.856 -5.490 1.00 47.91 70 GLN A N 1
ATOM 517 C CA . GLN A 1 70 ? -3.160 -30.895 -5.842 1.00 47.91 70 GLN A CA 1
ATOM 518 C C . GLN A 1 70 ? -4.528 -30.453 -5.324 1.00 47.91 70 GLN A C 1
ATOM 520 O O . GLN A 1 70 ? -4.711 -30.308 -4.117 1.00 47.91 70 GLN A O 1
ATOM 525 N N . ARG A 1 71 ? -5.498 -30.270 -6.231 1.00 33.06 71 ARG A N 1
ATOM 526 C CA . ARG A 1 71 ? -6.922 -30.246 -5.870 1.00 33.06 71 ARG A CA 1
ATOM 527 C C . ARG A 1 71 ? -7.194 -31.462 -4.986 1.00 33.06 71 ARG A C 1
ATOM 529 O O . ARG A 1 71 ? -7.161 -32.593 -5.472 1.00 33.06 71 ARG A O 1
ATOM 536 N N . ALA A 1 72 ? -7.463 -31.239 -3.704 1.00 32.22 72 ALA A N 1
ATOM 537 C CA . ALA A 1 72 ? -8.027 -32.276 -2.865 1.00 32.22 72 ALA A CA 1
ATOM 538 C C . ALA A 1 72 ? -9.371 -32.672 -3.488 1.00 32.22 72 ALA A C 1
ATOM 540 O O . ALA A 1 72 ? -10.291 -31.860 -3.597 1.00 32.22 72 ALA A O 1
ATOM 541 N N . HIS A 1 73 ? -9.468 -33.916 -3.950 1.00 32.69 73 HIS A N 1
ATOM 542 C CA . HIS A 1 73 ? -10.739 -34.544 -4.269 1.00 32.69 73 HIS A CA 1
ATOM 543 C C . HIS A 1 73 ? -11.577 -34.590 -2.986 1.00 32.69 73 HIS A C 1
ATOM 545 O O . HIS A 1 73 ? -11.500 -35.548 -2.220 1.00 32.69 73 HIS A O 1
ATOM 551 N N . HIS A 1 74 ? -12.396 -33.565 -2.746 1.00 31.73 74 HIS A N 1
ATOM 552 C CA . HIS A 1 74 ? -13.523 -33.707 -1.838 1.00 31.73 74 HIS A CA 1
ATOM 553 C C . HIS A 1 74 ? -14.522 -34.652 -2.505 1.00 31.73 74 HIS A C 1
ATOM 555 O O . HIS A 1 74 ? -15.161 -34.330 -3.508 1.00 31.73 74 HIS A O 1
ATOM 561 N N . GLY A 1 75 ? -14.557 -35.877 -1.982 1.00 26.91 75 GLY A N 1
ATOM 562 C CA . GLY A 1 75 ? -15.383 -36.962 -2.473 1.00 26.91 75 GLY A CA 1
ATOM 563 C C . GLY A 1 75 ? -16.859 -36.586 -2.500 1.00 26.91 75 GLY A C 1
ATOM 564 O O . GLY A 1 75 ? -17.432 -36.149 -1.503 1.00 26.91 75 GLY A O 1
ATOM 565 N N . LEU A 1 76 ? -17.477 -36.838 -3.652 1.00 30.62 76 LEU A N 1
ATOM 566 C CA . LEU A 1 76 ? -18.915 -36.988 -3.795 1.00 30.62 76 LEU A CA 1
ATOM 567 C C . LEU A 1 76 ? -19.349 -38.179 -2.921 1.00 30.62 76 LEU A C 1
ATOM 569 O O . LEU A 1 76 ? -19.331 -39.330 -3.360 1.00 30.62 76 LEU A O 1
ATOM 573 N N . GLN A 1 77 ? -19.717 -37.929 -1.664 1.00 31.81 77 GLN A N 1
ATOM 574 C CA . GLN A 1 77 ? -20.526 -38.891 -0.927 1.00 31.81 77 GLN A CA 1
ATOM 575 C C . GLN A 1 77 ? -21.972 -38.747 -1.386 1.00 31.81 77 GLN A C 1
ATOM 577 O O . GLN A 1 77 ? -22.660 -37.759 -1.135 1.00 31.81 77 GLN A O 1
ATOM 582 N N . GLN A 1 78 ? -22.396 -39.776 -2.109 1.00 31.19 78 GLN A N 1
ATOM 583 C CA . GLN A 1 78 ? -23.760 -40.028 -2.522 1.00 31.19 78 GLN A CA 1
ATOM 584 C C . GLN A 1 78 ? -24.685 -39.988 -1.296 1.00 31.19 78 GLN A C 1
ATOM 586 O O . GLN A 1 78 ? -24.596 -40.842 -0.418 1.00 31.19 78 GLN A O 1
ATOM 591 N N . ARG A 1 79 ? -25.615 -39.029 -1.253 1.00 27.88 79 ARG A N 1
ATOM 592 C CA . ARG A 1 79 ? -26.844 -39.162 -0.460 1.00 27.88 79 ARG A CA 1
ATOM 593 C C . ARG A 1 79 ? -27.975 -39.555 -1.396 1.00 27.88 79 ARG A C 1
ATOM 595 O O . ARG A 1 79 ? -28.652 -38.725 -1.990 1.00 27.88 79 ARG A O 1
ATOM 602 N N . THR A 1 80 ? -28.173 -40.860 -1.511 1.00 30.66 80 THR A N 1
ATOM 603 C CA . THR A 1 80 ? -29.449 -41.453 -1.903 1.00 30.66 80 THR A CA 1
ATOM 604 C C . THR A 1 80 ? -30.461 -41.218 -0.779 1.00 30.66 80 THR A C 1
ATOM 606 O O . THR A 1 80 ? -30.203 -41.629 0.352 1.00 30.66 80 THR A O 1
ATOM 609 N N . GLY A 1 81 ? -31.612 -40.598 -1.061 1.00 28.67 81 GLY A N 1
ATOM 610 C CA . GLY A 1 81 ? -32.696 -40.536 -0.073 1.00 28.67 81 GLY A CA 1
ATOM 611 C C . GLY A 1 81 ? -33.784 -39.482 -0.293 1.00 28.67 81 GLY A C 1
ATOM 612 O O . GLY A 1 81 ? -33.792 -38.476 0.393 1.00 28.67 81 GLY A O 1
ATOM 613 N N . ARG A 1 82 ? -34.702 -39.771 -1.224 1.00 28.95 82 ARG A N 1
ATOM 614 C CA . ARG A 1 82 ? -36.172 -39.578 -1.168 1.00 28.95 82 ARG A CA 1
ATOM 615 C C . ARG A 1 82 ? -36.804 -38.330 -0.492 1.00 28.95 82 ARG A C 1
ATOM 617 O O . ARG A 1 82 ? -36.807 -38.209 0.724 1.00 28.95 82 ARG A O 1
ATOM 624 N N . SER A 1 83 ? -37.638 -37.667 -1.309 1.00 27.27 83 SER A N 1
ATOM 625 C CA . SER A 1 83 ? -39.086 -37.410 -1.106 1.00 27.27 83 SER A CA 1
ATOM 626 C C . SER A 1 83 ? -39.555 -35.976 -0.800 1.00 27.27 83 SER A C 1
ATOM 628 O O . SER A 1 83 ? -39.435 -35.500 0.316 1.00 27.27 83 SER A O 1
ATOM 630 N N . ALA A 1 84 ? -40.205 -35.410 -1.825 1.00 30.83 84 ALA A N 1
ATOM 631 C CA . ALA A 1 84 ? -41.523 -34.760 -1.858 1.00 30.83 84 ALA A CA 1
ATOM 632 C C . ALA A 1 84 ? -41.867 -33.549 -0.958 1.00 30.83 84 ALA A C 1
ATOM 634 O O . ALA A 1 84 ? -41.936 -33.659 0.260 1.00 30.83 84 ALA A O 1
ATOM 635 N N . ASP A 1 85 ? -42.339 -32.513 -1.665 1.00 29.66 85 ASP A N 1
ATOM 636 C CA . ASP A 1 85 ? -43.615 -31.792 -1.478 1.00 29.66 85 ASP A CA 1
ATOM 637 C C . ASP A 1 85 ? -43.526 -30.298 -1.078 1.00 29.66 85 ASP A C 1
ATOM 639 O O . ASP A 1 85 ? -42.905 -29.947 -0.079 1.00 29.66 85 ASP A O 1
ATOM 643 N N . ARG A 1 86 ? -44.286 -29.488 -1.846 1.00 31.64 86 ARG A N 1
ATOM 644 C CA . ARG A 1 86 ? -44.799 -28.105 -1.623 1.00 31.64 86 ARG A CA 1
ATOM 645 C C . ARG A 1 86 ? -43.815 -26.943 -1.832 1.00 31.64 86 ARG A C 1
ATOM 647 O O . ARG A 1 86 ? -42.762 -26.917 -1.214 1.00 31.64 86 ARG A O 1
ATOM 654 N N . ASP A 1 87 ? -43.979 -26.045 -2.808 1.00 29.92 87 ASP A N 1
ATOM 655 C CA . ASP A 1 87 ? -45.078 -25.134 -3.228 1.00 29.92 87 ASP A CA 1
ATOM 656 C C . ASP A 1 87 ? -45.108 -23.797 -2.448 1.00 29.92 87 ASP A C 1
ATOM 658 O O . ASP A 1 87 ? -44.864 -23.783 -1.244 1.00 29.92 87 ASP A O 1
ATOM 662 N N . ASP A 1 88 ? -45.401 -22.718 -3.194 1.00 32.44 88 ASP A N 1
ATOM 663 C CA . ASP A 1 88 ? -45.422 -21.267 -2.883 1.00 32.44 88 ASP A CA 1
ATOM 664 C C . ASP A 1 88 ? -44.059 -20.556 -2.692 1.00 32.44 88 ASP A C 1
ATOM 666 O O . ASP A 1 88 ? -43.214 -20.978 -1.917 1.00 32.44 88 ASP A O 1
ATOM 670 N N . GLY A 1 89 ? -43.725 -19.416 -3.311 1.00 27.88 89 GLY A N 1
ATOM 671 C CA . GLY A 1 89 ? -44.448 -18.446 -4.136 1.00 27.88 89 GLY A CA 1
ATOM 672 C C . GLY A 1 89 ? -43.736 -17.073 -4.043 1.00 27.88 89 GLY A C 1
ATOM 673 O O . GLY A 1 89 ? -43.083 -16.796 -3.044 1.00 27.88 89 GLY A O 1
ATOM 674 N N . VAL A 1 90 ? -43.931 -16.204 -5.055 1.00 31.16 90 VAL A N 1
ATOM 675 C CA . VAL A 1 90 ? -43.583 -14.749 -5.130 1.00 31.16 90 VAL A CA 1
ATOM 676 C C . VAL A 1 90 ? -42.139 -14.426 -5.605 1.00 31.16 90 VAL A C 1
ATOM 678 O O . VAL A 1 90 ? -41.184 -14.580 -4.860 1.00 31.16 90 VAL A O 1
ATOM 681 N N . ARG A 1 91 ? -41.893 -14.170 -6.913 1.00 32.50 91 ARG A N 1
ATOM 682 C CA . ARG A 1 91 ? -41.969 -12.878 -7.680 1.00 32.50 91 ARG A CA 1
ATOM 683 C C . ARG A 1 91 ? -40.973 -11.819 -7.151 1.00 32.50 91 ARG A C 1
ATOM 685 O O . ARG A 1 91 ? -40.957 -11.598 -5.957 1.00 32.50 91 ARG A O 1
ATOM 692 N N . THR A 1 92 ? -40.116 -11.108 -7.895 1.00 32.69 92 THR A N 1
ATOM 693 C CA . THR A 1 92 ? -40.055 -10.486 -9.250 1.00 32.69 92 THR A CA 1
ATOM 694 C C . THR A 1 92 ? -38.574 -10.079 -9.4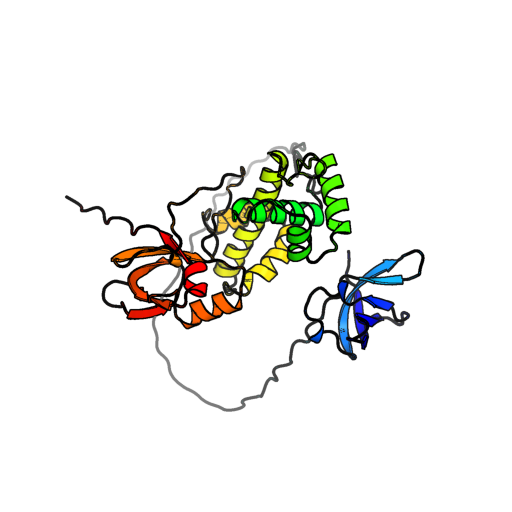84 1.00 32.69 92 THR A C 1
ATOM 696 O O . THR A 1 92 ? -37.894 -9.827 -8.502 1.00 32.69 92 THR A O 1
ATOM 699 N N . GLY A 1 93 ? -37.940 -9.949 -10.654 1.00 28.97 93 GLY A N 1
ATOM 700 C CA . GLY A 1 93 ? -38.368 -9.529 -11.990 1.00 28.97 93 GLY A CA 1
ATOM 701 C C . GLY A 1 93 ? -37.472 -8.359 -12.457 1.00 28.97 93 GLY A C 1
ATOM 702 O O . GLY A 1 93 ? -37.750 -7.218 -12.110 1.00 28.97 93 GLY A O 1
ATOM 703 N N . PHE A 1 94 ? -36.407 -8.638 -13.223 1.00 33.03 94 PHE A N 1
ATOM 704 C CA . PHE A 1 94 ? -35.645 -7.644 -14.005 1.00 33.03 94 PHE A CA 1
ATOM 705 C C . PHE A 1 94 ? -36.338 -7.419 -15.364 1.00 33.03 94 PHE A C 1
ATOM 707 O O . PHE A 1 94 ? -36.777 -8.404 -15.968 1.00 33.03 94 PHE A O 1
ATOM 714 N N . PRO A 1 95 ? -36.433 -6.184 -15.893 1.00 36.78 95 PRO A N 1
ATOM 715 C CA . PRO A 1 95 ? -36.987 -5.951 -17.224 1.00 36.78 95 PRO A CA 1
ATOM 716 C C . PRO A 1 95 ? -35.909 -6.041 -18.326 1.00 36.78 95 PRO A C 1
ATOM 718 O O . PRO A 1 95 ? -34.779 -5.603 -18.106 1.00 36.78 95 PRO A O 1
ATOM 721 N N . PRO A 1 96 ? -36.252 -6.515 -19.541 1.00 38.47 96 PRO A N 1
ATOM 722 C CA . PRO A 1 96 ? -35.440 -6.314 -20.735 1.00 38.47 96 PRO A CA 1
ATOM 723 C C . PRO A 1 96 ? -36.038 -5.211 -21.632 1.00 38.47 96 PRO A C 1
ATOM 725 O O . PRO A 1 96 ? -37.203 -5.274 -22.023 1.00 38.47 96 PRO A O 1
ATOM 728 N N . HIS A 1 97 ? -35.227 -4.234 -22.035 1.00 34.84 97 HIS A N 1
ATOM 729 C CA . HIS A 1 97 ? -35.452 -3.464 -23.266 1.00 34.84 97 HIS A CA 1
ATOM 730 C C . HIS A 1 97 ? -34.691 -4.192 -24.391 1.00 34.84 97 HIS A C 1
ATOM 732 O O . HIS A 1 97 ? -33.539 -4.560 -24.205 1.00 34.84 97 HIS A O 1
ATOM 738 N N . GLY A 1 98 ? -35.228 -4.507 -25.568 1.00 31.50 98 GLY A N 1
ATOM 739 C CA . GLY A 1 98 ? -36.338 -3.904 -26.299 1.00 31.50 98 GLY A CA 1
ATOM 740 C C . GLY A 1 98 ? -35.808 -3.500 -27.675 1.00 31.50 98 GLY A C 1
ATOM 741 O O . GLY A 1 98 ? -35.409 -2.360 -27.874 1.00 31.50 98 GLY A O 1
ATOM 742 N N . ALA A 1 99 ? -35.733 -4.468 -28.592 1.00 30.48 99 ALA A N 1
ATOM 743 C CA . ALA A 1 99 ? -35.262 -4.296 -29.963 1.00 30.48 99 ALA A CA 1
ATOM 744 C C . ALA A 1 99 ? -36.298 -3.562 -30.832 1.00 30.48 99 ALA A C 1
ATOM 746 O O . ALA A 1 99 ? -37.475 -3.919 -30.828 1.00 30.48 99 ALA A O 1
ATOM 747 N N . GLY A 1 100 ? -35.842 -2.601 -31.638 1.00 29.45 100 GLY A N 1
ATOM 748 C CA . GLY A 1 100 ? -36.609 -1.987 -32.720 1.00 29.45 100 GLY A CA 1
ATOM 749 C C . GLY A 1 100 ? -35.844 -2.105 -34.036 1.00 29.45 100 GLY A C 1
ATOM 750 O O . GLY A 1 100 ? -34.775 -1.520 -34.186 1.00 29.45 100 GLY A O 1
ATOM 751 N N . ARG A 1 101 ? -36.382 -2.892 -34.975 1.00 31.33 101 ARG A N 1
ATOM 752 C CA . ARG A 1 101 ? -35.933 -2.962 -36.374 1.00 31.33 101 ARG A CA 1
ATOM 753 C C . ARG A 1 101 ? -36.624 -1.867 -37.188 1.00 31.33 101 ARG A C 1
ATOM 755 O O . ARG A 1 101 ? -37.833 -1.701 -37.072 1.00 31.33 101 ARG A O 1
ATOM 762 N N . GLY A 1 102 ? -35.869 -1.219 -38.068 1.00 28.78 102 GLY A N 1
ATOM 763 C CA . GLY A 1 102 ? -36.362 -0.435 -39.197 1.00 28.78 102 GLY A CA 1
ATOM 764 C C . GLY A 1 102 ? -35.422 -0.659 -40.378 1.00 28.78 102 GLY A C 1
ATOM 765 O O . GLY A 1 102 ? -34.222 -0.435 -40.260 1.00 28.78 102 GLY A O 1
ATOM 766 N N . ASP A 1 103 ? -35.974 -1.191 -41.461 1.00 30.89 103 ASP A N 1
ATOM 767 C CA . ASP A 1 103 ? -35.303 -1.627 -42.683 1.00 30.89 103 ASP A CA 1
ATOM 768 C C . ASP A 1 103 ? -35.353 -0.502 -43.725 1.00 30.89 103 ASP A C 1
ATOM 770 O O . ASP A 1 103 ? -36.439 0.006 -43.986 1.00 30.89 103 ASP A O 1
ATOM 774 N N . HIS A 1 104 ? -34.215 -0.129 -44.320 1.00 31.12 104 HIS A N 1
ATOM 775 C CA . HIS A 1 104 ? -34.152 0.552 -45.618 1.00 31.12 104 HIS A CA 1
ATOM 776 C C . HIS A 1 104 ? -32.812 0.260 -46.308 1.00 31.12 104 HIS A C 1
ATOM 778 O O . HIS A 1 104 ? -31.740 0.704 -45.903 1.00 31.12 104 HIS A O 1
ATOM 784 N N . SER A 1 105 ? -32.913 -0.496 -47.393 1.00 30.67 105 SER A N 1
ATOM 785 C CA . SER A 1 105 ? -31.889 -0.809 -48.382 1.00 30.67 105 SER A CA 1
ATOM 786 C C . SER A 1 105 ? -31.535 0.381 -49.285 1.00 30.67 105 SER A C 1
ATOM 788 O O . SER A 1 105 ? -32.444 0.966 -49.867 1.00 30.67 105 SER A O 1
ATOM 790 N N . ALA A 1 106 ? -30.237 0.638 -49.509 1.00 29.31 106 ALA A N 1
ATOM 791 C CA . ALA A 1 106 ? -29.667 0.984 -50.825 1.00 29.31 106 ALA A CA 1
ATOM 792 C C . ALA A 1 106 ? -28.121 1.072 -50.800 1.00 29.31 106 ALA A C 1
ATOM 794 O O . ALA A 1 106 ? -27.540 1.950 -50.177 1.00 29.31 106 ALA A O 1
ATOM 795 N N . SER A 1 107 ? -27.496 0.134 -51.520 1.00 28.75 107 SER A N 1
ATOM 796 C CA . SER A 1 107 ? -26.297 0.234 -52.374 1.00 28.75 107 SER A CA 1
ATOM 797 C C . SER A 1 107 ? -25.333 1.429 -52.228 1.00 28.75 107 SER A C 1
ATOM 799 O O . SER A 1 107 ? -25.700 2.560 -52.532 1.00 28.75 107 SER A O 1
ATOM 801 N N . GLY A 1 108 ? -24.039 1.141 -52.012 1.00 26.20 108 GLY A N 1
ATOM 802 C CA . GLY A 1 108 ? -22.964 2.042 -52.450 1.00 26.20 108 GLY A CA 1
ATOM 803 C C . GLY A 1 108 ? -21.602 1.890 -51.765 1.00 26.20 108 GLY A C 1
ATOM 804 O O . GLY A 1 108 ? -21.360 2.531 -50.758 1.00 26.20 108 GLY A O 1
ATOM 805 N N . VAL A 1 109 ? -20.706 1.128 -52.405 1.00 30.27 109 VAL A N 1
ATOM 806 C CA . VAL A 1 109 ? -19.245 1.364 -52.513 1.00 30.27 109 VAL A CA 1
ATOM 807 C C . VAL A 1 109 ? -18.398 1.374 -51.220 1.00 30.27 109 VAL A C 1
ATOM 809 O O . VAL A 1 109 ? -18.394 2.317 -50.439 1.00 30.27 109 VAL A O 1
ATOM 812 N N . LEU A 1 110 ? -17.553 0.344 -51.083 1.00 34.06 110 LEU A N 1
ATOM 813 C CA . LEU A 1 110 ? -16.389 0.318 -50.187 1.00 34.06 110 LEU A CA 1
ATOM 814 C C . LEU A 1 110 ? -15.358 1.390 -50.583 1.00 34.06 110 LEU A C 1
ATOM 816 O O . LEU A 1 110 ? -15.030 1.501 -51.767 1.00 34.06 110 LEU A O 1
ATOM 820 N N . PRO A 1 111 ? -14.684 2.001 -49.595 1.00 31.53 111 PRO A N 1
ATOM 821 C CA . PRO A 1 111 ? -13.245 2.143 -49.714 1.00 31.53 111 PRO A CA 1
ATOM 822 C C . PRO A 1 111 ? -12.528 1.474 -48.541 1.00 31.53 111 PRO A C 1
ATOM 824 O O . PRO A 1 111 ? -12.789 1.708 -47.364 1.00 31.53 111 PRO A O 1
ATOM 827 N N . VAL A 1 112 ? -11.573 0.633 -48.917 1.00 36.62 112 VAL A N 1
ATOM 828 C CA . VAL A 1 112 ? -10.457 0.202 -48.085 1.00 36.62 112 VAL A CA 1
ATOM 829 C C . VAL A 1 112 ? -9.520 1.404 -47.951 1.00 36.62 112 VAL A C 1
ATOM 831 O O . VAL A 1 112 ? -9.075 1.894 -48.989 1.00 36.62 112 VAL A O 1
ATOM 834 N N . ARG A 1 113 ? -9.208 1.850 -46.724 1.00 32.03 113 ARG A N 1
ATOM 835 C CA . ARG A 1 113 ? -7.832 2.073 -46.225 1.00 32.03 113 ARG A CA 1
ATOM 836 C C . ARG A 1 113 ? -7.749 2.895 -44.930 1.00 32.03 113 ARG A C 1
ATOM 838 O O . ARG A 1 113 ? -8.396 3.920 -44.774 1.00 32.03 113 ARG A O 1
ATOM 845 N N . ASP A 1 114 ? -6.844 2.401 -44.088 1.00 33.81 114 ASP A N 1
ATOM 846 C CA . ASP A 1 114 ? -5.975 3.113 -43.151 1.00 33.81 114 ASP A CA 1
ATOM 847 C C . ASP A 1 114 ? -6.592 3.731 -41.891 1.00 33.81 114 ASP A C 1
ATOM 849 O O . ASP A 1 114 ? -6.752 4.939 -41.761 1.00 33.81 114 ASP A O 1
ATOM 853 N N . THR A 1 115 ? -6.785 2.896 -40.865 1.00 33.03 115 THR A N 1
ATOM 854 C CA . THR A 1 115 ? -6.542 3.312 -39.471 1.00 33.03 115 THR A CA 1
ATOM 855 C C . THR A 1 115 ? -6.034 2.123 -38.651 1.00 33.03 115 THR A C 1
ATOM 857 O O . THR A 1 115 ? -6.736 1.542 -37.831 1.00 33.03 115 THR A O 1
ATOM 860 N N . VAL A 1 116 ? -4.778 1.747 -38.883 1.00 35.19 116 VAL A N 1
ATOM 861 C CA . VAL A 1 116 ? -3.932 1.161 -37.833 1.00 35.19 116 VAL A CA 1
ATOM 862 C C . VAL A 1 116 ? -2.979 2.264 -37.405 1.00 35.19 116 VAL A C 1
ATOM 864 O O . VAL A 1 116 ? -1.865 2.379 -37.901 1.00 35.19 116 VAL A O 1
ATOM 867 N N . ALA A 1 117 ? -3.465 3.130 -36.521 1.00 32.81 117 ALA A N 1
ATOM 868 C CA . ALA A 1 117 ? -2.632 4.076 -35.806 1.00 32.81 117 ALA A CA 1
ATOM 869 C C . ALA A 1 117 ? -2.771 3.788 -34.311 1.00 32.81 117 ALA A C 1
ATOM 871 O O 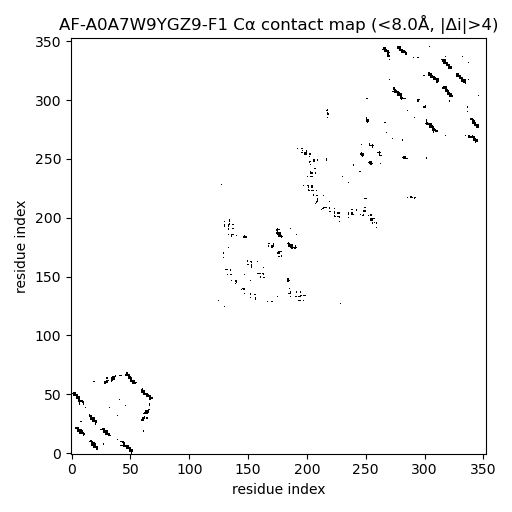. ALA A 1 117 ? -3.819 4.003 -33.710 1.00 32.81 117 ALA A O 1
ATOM 872 N N . ASN A 1 118 ? -1.657 3.315 -33.757 1.00 37.16 118 ASN A N 1
ATOM 873 C CA . ASN A 1 118 ? -1.312 3.327 -32.343 1.00 37.16 118 ASN A CA 1
ATOM 874 C C . ASN A 1 118 ? -1.975 2.278 -31.431 1.00 37.16 118 ASN A C 1
ATOM 876 O O . ASN A 1 118 ? -2.627 2.595 -30.440 1.00 37.16 118 ASN A O 1
ATOM 880 N N . MET A 1 119 ? -1.701 0.998 -31.705 1.00 35.19 119 MET A N 1
ATOM 881 C CA . MET A 1 119 ? -1.492 0.053 -30.605 1.00 35.19 119 MET A CA 1
ATOM 882 C C . MET A 1 119 ? -0.119 0.374 -30.006 1.00 35.19 119 MET A C 1
ATOM 884 O O . MET A 1 119 ? 0.898 0.138 -30.657 1.00 35.19 119 MET A O 1
ATOM 888 N N . GLY A 1 120 ? -0.107 0.953 -28.803 1.00 33.00 120 GLY A N 1
ATOM 889 C CA . GLY A 1 120 ? 1.107 1.122 -28.010 1.00 33.00 120 GLY A CA 1
ATOM 890 C C . GLY A 1 120 ? 1.843 -0.212 -27.933 1.00 33.00 120 GLY A C 1
ATOM 891 O O . GLY A 1 120 ? 1.264 -1.237 -27.570 1.00 33.00 120 GLY A O 1
ATOM 892 N N . ASN A 1 121 ? 3.087 -0.209 -28.391 1.00 33.69 121 ASN A N 1
ATOM 893 C CA . ASN A 1 121 ? 3.907 -1.400 -28.466 1.00 33.69 121 ASN A CA 1
ATOM 894 C C . ASN A 1 121 ? 4.216 -1.871 -27.037 1.00 33.69 121 ASN A C 1
ATOM 896 O O . ASN A 1 121 ? 4.704 -1.090 -26.225 1.00 33.69 121 ASN A O 1
ATOM 900 N N . ALA A 1 122 ? 3.991 -3.152 -26.737 1.00 45.72 122 ALA A N 1
ATOM 901 C CA . ALA A 1 122 ? 4.361 -3.765 -25.455 1.00 45.72 122 ALA A CA 1
ATOM 902 C C . ALA A 1 122 ? 5.883 -3.711 -25.169 1.00 45.72 122 ALA A C 1
ATOM 904 O O . ALA A 1 122 ? 6.326 -4.111 -24.098 1.00 45.72 122 ALA A O 1
ATOM 905 N N . SER A 1 123 ? 6.686 -3.229 -26.125 1.00 46.91 123 SER A N 1
ATOM 906 C CA . SER A 1 123 ? 8.145 -3.138 -26.063 1.00 46.91 123 SER A CA 1
ATOM 907 C C . SER A 1 123 ? 8.706 -1.918 -25.325 1.00 46.91 123 SER A C 1
ATOM 909 O O . SER A 1 123 ? 9.917 -1.869 -25.151 1.00 46.91 123 SER A O 1
ATOM 911 N N . ASP A 1 124 ? 7.884 -0.930 -24.953 1.00 62.75 124 ASP A N 1
ATOM 912 C CA . ASP A 1 124 ? 8.349 0.315 -24.300 1.00 62.75 124 ASP A CA 1
ATOM 913 C C . ASP A 1 124 ? 8.152 0.310 -22.773 1.00 62.75 124 ASP A C 1
ATOM 915 O O . ASP A 1 124 ? 8.504 1.258 -22.072 1.00 62.75 124 ASP A O 1
ATOM 919 N N . ARG A 1 125 ? 7.580 -0.776 -22.239 1.00 73.19 125 ARG A N 1
ATOM 920 C CA . ARG A 1 125 ? 7.342 -0.941 -20.807 1.00 73.19 125 ARG A CA 1
ATOM 921 C C . ARG A 1 125 ? 8.622 -1.411 -20.106 1.00 73.19 125 ARG A C 1
ATOM 923 O O . ARG A 1 125 ? 9.301 -2.304 -20.625 1.00 73.19 125 ARG A O 1
ATOM 930 N N . PRO A 1 126 ? 8.962 -0.857 -18.928 1.00 77.88 126 PRO A N 1
ATOM 931 C CA . PRO A 1 126 ? 10.076 -1.369 -18.148 1.00 77.88 126 PRO A CA 1
ATOM 932 C C . PRO A 1 126 ? 9.897 -2.861 -17.836 1.00 77.88 126 PRO A C 1
ATOM 934 O O . PRO A 1 126 ? 8.783 -3.352 -17.684 1.00 77.88 126 PRO A O 1
ATOM 937 N N . SER A 1 127 ? 11.003 -3.601 -17.736 1.00 87.69 127 SER A N 1
ATOM 938 C CA . SER A 1 127 ? 10.948 -4.997 -17.280 1.00 87.69 127 SER A CA 1
ATOM 939 C C . SER A 1 127 ? 10.333 -5.082 -15.881 1.00 87.69 127 SER A C 1
ATOM 941 O O . SER A 1 127 ? 10.573 -4.167 -15.100 1.00 87.69 127 SER A O 1
ATOM 943 N N . THR A 1 128 ? 9.696 -6.202 -15.524 1.00 89.88 128 THR A N 1
ATOM 944 C CA . THR A 1 128 ? 9.188 -6.487 -14.164 1.00 89.88 128 THR A CA 1
ATOM 945 C C . THR A 1 128 ? 10.174 -6.063 -13.075 1.00 89.88 128 T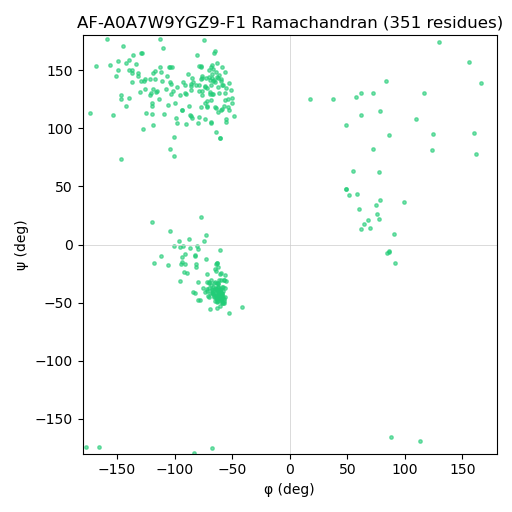HR A C 1
ATOM 947 O O . THR A 1 128 ? 9.887 -5.153 -12.317 1.00 89.88 128 THR A O 1
ATOM 950 N N . SER A 1 129 ? 11.431 -6.516 -13.138 1.00 90.69 129 SER A N 1
ATOM 951 C CA . SER A 1 129 ? 12.444 -6.132 -12.140 1.00 90.69 129 SER A CA 1
ATOM 952 C C . SER A 1 129 ? 12.806 -4.642 -12.102 1.00 90.69 129 SER A C 1
ATOM 954 O O . SER A 1 129 ? 13.462 -4.202 -11.173 1.00 90.69 129 SER A O 1
ATOM 956 N N . VAL A 1 130 ? 12.487 -3.853 -13.128 1.00 93.19 130 VAL A N 1
ATOM 957 C CA . VAL A 1 130 ? 12.624 -2.388 -13.055 1.00 93.19 130 VAL A CA 1
ATOM 958 C C . VAL A 1 130 ? 11.406 -1.796 -12.353 1.00 93.19 130 VAL A C 1
ATOM 960 O O . VAL A 1 130 ? 11.583 -0.908 -11.527 1.00 93.19 130 VAL A O 1
ATOM 963 N N . GLU A 1 131 ? 10.209 -2.302 -12.662 1.00 93.00 131 GLU A N 1
ATOM 964 C CA . GLU A 1 131 ? 8.948 -1.927 -12.015 1.00 93.00 131 GLU A CA 1
ATOM 965 C C . GLU A 1 131 ? 8.988 -2.188 -10.501 1.00 93.00 131 GLU A C 1
ATOM 967 O O . GLU A 1 131 ? 8.743 -1.257 -9.734 1.00 93.00 131 GLU A O 1
ATOM 972 N N . ASP A 1 132 ? 9.414 -3.381 -10.076 1.00 93.38 132 ASP A N 1
ATOM 973 C CA . ASP A 1 132 ? 9.503 -3.773 -8.658 1.00 93.38 132 ASP A CA 1
ATOM 974 C C . ASP A 1 132 ? 10.403 -2.816 -7.876 1.00 93.38 132 ASP A C 1
ATOM 976 O O . ASP A 1 132 ? 10.067 -2.335 -6.795 1.00 93.38 132 ASP A O 1
ATOM 980 N N . TYR A 1 133 ? 11.561 -2.479 -8.448 1.00 95.19 133 TYR A N 1
ATOM 981 C CA . TYR A 1 133 ? 12.513 -1.600 -7.785 1.00 95.19 133 TYR A CA 1
ATOM 982 C C . TYR A 1 133 ? 12.005 -0.164 -7.689 1.00 95.19 133 TYR A C 1
ATOM 984 O O . TYR A 1 133 ? 12.200 0.463 -6.651 1.00 95.19 133 TYR A O 1
ATOM 992 N N . VAL A 1 134 ? 11.381 0.388 -8.737 1.00 95.12 134 VAL A N 1
ATOM 993 C CA . VAL A 1 134 ? 10.847 1.757 -8.639 1.00 95.12 134 VAL A CA 1
ATOM 994 C C . VAL A 1 134 ? 9.665 1.825 -7.671 1.00 95.12 134 VAL A C 1
ATOM 996 O O . VAL A 1 134 ? 9.585 2.804 -6.933 1.00 95.12 134 VAL A O 1
ATOM 999 N N . LYS A 1 135 ? 8.821 0.783 -7.603 1.00 93.25 135 LYS A N 1
ATOM 1000 C CA . LYS A 1 135 ? 7.747 0.635 -6.605 1.00 93.25 135 LYS A CA 1
ATOM 1001 C C . LYS A 1 135 ? 8.324 0.602 -5.186 1.00 93.25 135 LYS A C 1
ATOM 1003 O O . LYS A 1 135 ? 7.999 1.464 -4.380 1.00 93.25 135 LYS A O 1
ATOM 1008 N N . VAL A 1 136 ? 9.294 -0.273 -4.912 1.00 91.81 136 VAL A N 1
ATOM 1009 C CA . VAL A 1 136 ? 9.923 -0.374 -3.581 1.00 91.81 136 VAL A CA 1
ATOM 1010 C C . VAL A 1 136 ? 10.650 0.908 -3.173 1.00 91.81 136 VAL A C 1
ATOM 1012 O O . VAL A 1 136 ? 10.573 1.316 -2.014 1.00 91.81 136 VAL A O 1
ATOM 1015 N N . ILE A 1 137 ? 11.356 1.572 -4.096 1.00 92.31 137 ILE A N 1
ATOM 1016 C CA . ILE A 1 137 ? 11.985 2.865 -3.797 1.00 92.31 137 ILE A CA 1
ATOM 1017 C C . ILE A 1 137 ? 10.906 3.896 -3.450 1.00 92.31 137 ILE A C 1
ATOM 1019 O O . ILE A 1 137 ? 11.078 4.623 -2.474 1.00 92.31 137 ILE A O 1
ATOM 1023 N N . TYR A 1 138 ? 9.805 3.945 -4.205 1.00 91.56 138 TYR A N 1
ATOM 1024 C CA . TYR A 1 138 ? 8.688 4.847 -3.931 1.00 91.56 138 TYR A CA 1
ATOM 1025 C C . TYR A 1 138 ? 8.094 4.605 -2.538 1.00 91.56 138 TYR A C 1
ATOM 1027 O O . TYR A 1 138 ? 8.027 5.543 -1.745 1.00 91.56 138 TYR A O 1
ATOM 1035 N N . ASP A 1 139 ? 7.780 3.356 -2.194 1.00 86.94 139 ASP A N 1
ATOM 1036 C CA . ASP A 1 139 ? 7.191 2.999 -0.898 1.00 86.94 139 ASP A CA 1
ATOM 1037 C C . ASP A 1 139 ? 8.104 3.371 0.277 1.00 86.94 139 ASP A C 1
ATOM 1039 O O . ASP A 1 139 ? 7.647 3.866 1.310 1.00 86.94 139 ASP A O 1
ATOM 1043 N N . LEU A 1 140 ? 9.416 3.153 0.126 1.00 84.38 140 LEU A N 1
ATOM 1044 C CA . LEU A 1 140 ? 10.408 3.532 1.133 1.00 84.38 140 LEU A CA 1
ATOM 1045 C C . LEU A 1 140 ? 10.554 5.059 1.257 1.00 84.38 140 LEU A C 1
ATOM 1047 O O . LEU A 1 140 ? 10.854 5.547 2.346 1.00 84.38 140 LEU A O 1
ATOM 1051 N N . GLN A 1 141 ? 10.343 5.816 0.173 1.00 83.25 141 GLN A N 1
ATOM 1052 C CA . GLN A 1 141 ? 10.318 7.281 0.210 1.00 83.25 141 GLN A CA 1
ATOM 1053 C C . GLN A 1 141 ? 9.037 7.824 0.862 1.00 83.25 141 GLN A C 1
ATOM 1055 O O . GLN A 1 141 ? 9.122 8.789 1.621 1.00 83.25 141 GLN A O 1
ATOM 1060 N N . GLU A 1 142 ? 7.873 7.230 0.575 1.00 73.56 142 GLU A N 1
ATOM 1061 C CA . GLU A 1 142 ? 6.567 7.680 1.080 1.00 73.56 142 GLU A CA 1
ATOM 1062 C C . GLU A 1 142 ? 6.423 7.428 2.586 1.00 73.56 142 GLU A C 1
ATOM 1064 O O . GLU A 1 142 ? 6.029 8.320 3.334 1.00 73.56 142 GLU A O 1
ATOM 1069 N N . ARG A 1 143 ? 6.814 6.239 3.063 1.00 63.25 143 ARG A N 1
ATOM 1070 C CA . ARG A 1 143 ? 6.624 5.817 4.465 1.00 63.25 143 ARG A CA 1
ATOM 1071 C C . ARG A 1 143 ? 7.558 6.515 5.470 1.00 63.25 143 ARG A C 1
ATOM 1073 O O . ARG A 1 143 ? 7.619 6.118 6.632 1.00 63.25 143 ARG A O 1
ATOM 1080 N N . GLY A 1 144 ? 8.315 7.535 5.050 1.00 54.62 144 GLY A N 1
ATOM 1081 C CA . GLY A 1 144 ? 9.067 8.432 5.938 1.00 54.62 144 GLY A CA 1
ATOM 1082 C C . GLY A 1 144 ? 10.149 7.768 6.801 1.00 54.62 144 GLY A C 1
ATOM 1083 O O . GLY A 1 144 ? 10.663 8.396 7.724 1.00 54.62 144 GLY A O 1
ATOM 1084 N N . SER A 1 145 ? 10.529 6.518 6.516 1.00 52.41 145 SER A N 1
ATOM 1085 C CA . SER A 1 145 ? 11.383 5.678 7.377 1.00 52.41 145 SER A CA 1
ATOM 1086 C C . SER A 1 145 ? 12.879 6.039 7.324 1.00 52.41 145 SER A C 1
ATOM 1088 O O . SER A 1 145 ? 13.747 5.214 7.608 1.00 52.41 145 SER A O 1
ATOM 1090 N N . GLY A 1 146 ? 13.203 7.280 6.956 1.00 62.22 146 GLY A N 1
ATOM 1091 C CA . GLY A 1 146 ? 14.563 7.734 6.692 1.00 62.22 146 GLY A CA 1
ATOM 1092 C C . GLY A 1 146 ? 14.997 7.506 5.237 1.00 62.22 146 GLY A C 1
ATOM 1093 O O . GLY A 1 146 ? 14.170 7.311 4.349 1.00 62.22 146 GLY A O 1
ATOM 1094 N N . PRO A 1 147 ? 16.301 7.608 4.943 1.00 71.12 147 PRO A N 1
ATOM 1095 C CA . PRO A 1 147 ? 16.791 7.487 3.578 1.00 71.12 147 PRO A CA 1
ATOM 1096 C C . PRO A 1 147 ? 16.618 6.076 3.007 1.00 71.12 147 PRO A C 1
ATOM 1098 O O . PRO A 1 147 ? 16.874 5.092 3.696 1.00 71.12 147 PRO A O 1
ATOM 1101 N N . VAL A 1 148 ? 16.299 5.971 1.712 1.00 82.81 148 VAL A N 1
ATOM 1102 C CA . VAL A 1 148 ? 16.261 4.683 1.001 1.00 82.81 148 VAL A CA 1
ATOM 1103 C C . VAL A 1 148 ? 17.656 4.052 1.012 1.00 82.81 148 VAL A C 1
ATOM 1105 O O . VAL A 1 148 ? 18.600 4.585 0.415 1.00 82.81 148 VAL A O 1
ATOM 1108 N N . THR A 1 149 ? 17.792 2.920 1.708 1.00 86.31 149 THR A N 1
ATOM 1109 C CA . THR A 1 149 ? 19.054 2.181 1.852 1.00 86.31 149 THR A CA 1
ATOM 1110 C C . THR A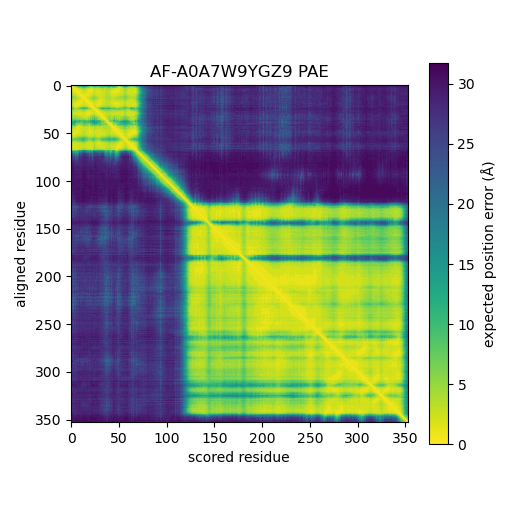 1 149 ? 19.077 0.923 0.991 1.00 86.31 149 THR A C 1
ATOM 1112 O O . THR A 1 149 ? 18.047 0.311 0.715 1.00 86.31 149 THR A O 1
ATOM 1115 N N . ILE A 1 150 ? 20.282 0.502 0.595 1.00 89.00 150 ILE A N 1
ATOM 1116 C CA . ILE A 1 150 ? 20.496 -0.749 -0.150 1.00 89.00 150 ILE A CA 1
ATOM 1117 C C . ILE A 1 150 ? 19.980 -1.955 0.639 1.00 89.00 150 ILE A C 1
ATOM 1119 O O . ILE A 1 150 ? 19.321 -2.809 0.056 1.00 89.00 150 ILE A O 1
ATOM 1123 N N . SER A 1 151 ? 20.231 -1.993 1.950 1.00 87.06 151 SER A N 1
ATOM 1124 C CA . SER A 1 151 ? 19.761 -3.065 2.830 1.00 87.06 151 SER A CA 1
ATOM 1125 C C . SER A 1 151 ? 18.238 -3.122 2.915 1.00 87.06 151 SER A C 1
ATOM 1127 O O . SER A 1 151 ? 17.684 -4.206 2.792 1.00 87.06 151 SER A O 1
ATOM 1129 N N . GLY A 1 152 ? 17.563 -1.974 3.043 1.00 86.56 152 GLY A N 1
ATOM 1130 C CA . GLY A 1 152 ? 16.097 -1.935 3.079 1.00 86.56 152 GLY A CA 1
ATOM 1131 C C . GLY A 1 152 ? 15.460 -2.386 1.761 1.00 86.56 152 GLY A C 1
ATOM 1132 O O . GLY A 1 152 ? 14.468 -3.107 1.768 1.00 86.56 152 GLY A O 1
ATOM 1133 N N . MET A 1 153 ? 16.061 -2.029 0.619 1.00 89.75 153 MET A N 1
ATOM 1134 C CA . MET A 1 153 ? 15.620 -2.543 -0.685 1.00 89.75 153 MET A CA 1
ATOM 1135 C C . MET A 1 153 ? 15.867 -4.049 -0.826 1.00 89.75 153 MET A C 1
ATOM 1137 O O . MET A 1 153 ? 15.011 -4.755 -1.343 1.00 89.75 153 MET A O 1
ATOM 1141 N N . ALA A 1 154 ? 17.030 -4.538 -0.388 1.00 90.50 154 ALA A N 1
ATOM 1142 C CA . ALA A 1 154 ? 17.397 -5.950 -0.471 1.00 90.50 154 ALA A CA 1
ATOM 1143 C C . ALA A 1 154 ? 16.436 -6.840 0.328 1.00 90.50 154 ALA A C 1
ATOM 1145 O O . ALA A 1 154 ? 16.024 -7.884 -0.168 1.00 90.50 154 ALA A O 1
ATOM 1146 N N . GLU A 1 155 ? 16.061 -6.396 1.528 1.00 88.25 155 GLU A N 1
ATOM 1147 C CA . GLU A 1 155 ? 15.086 -7.066 2.387 1.00 88.25 155 GLU A CA 1
ATOM 1148 C C . GLU A 1 155 ? 13.702 -7.118 1.733 1.00 88.25 155 GLU A C 1
ATOM 1150 O O . GLU A 1 155 ? 13.176 -8.208 1.528 1.00 88.25 155 GLU A O 1
ATOM 1155 N N . ARG A 1 156 ? 13.150 -5.969 1.311 1.00 86.56 156 ARG A N 1
ATOM 1156 C CA . ARG A 1 156 ? 11.810 -5.923 0.697 1.00 86.56 156 ARG A CA 1
ATOM 1157 C C . ARG A 1 156 ? 11.702 -6.702 -0.607 1.00 86.56 156 ARG A C 1
ATOM 1159 O O . ARG A 1 156 ? 10.677 -7.311 -0.865 1.00 86.56 156 ARG A O 1
ATOM 1166 N N . LEU A 1 157 ? 12.750 -6.686 -1.426 1.00 89.12 157 LEU A N 1
ATOM 1167 C CA . LEU A 1 157 ? 12.774 -7.399 -2.704 1.00 89.12 157 LEU A CA 1
ATOM 1168 C C . LEU A 1 157 ? 13.239 -8.856 -2.562 1.00 89.12 157 LEU A C 1
ATOM 1170 O O . LEU A 1 157 ? 13.300 -9.562 -3.564 1.00 89.12 157 LEU A O 1
ATOM 1174 N N . SER A 1 158 ? 13.621 -9.306 -1.360 1.00 90.75 158 SER A N 1
ATOM 1175 C CA . SER A 1 158 ? 14.191 -10.640 -1.119 1.00 90.75 158 SER A CA 1
ATOM 1176 C C . SER A 1 158 ? 15.373 -10.982 -2.046 1.00 90.75 158 SER A C 1
ATOM 1178 O O . SER A 1 158 ? 15.498 -12.088 -2.572 1.00 90.75 158 SER A O 1
ATOM 1180 N N . VAL A 1 159 ? 16.279 -10.021 -2.256 1.00 92.88 159 VAL A N 1
ATOM 1181 C CA . VAL A 1 159 ? 17.467 -10.163 -3.121 1.00 92.88 159 VAL A CA 1
ATOM 1182 C C . VAL A 1 159 ? 18.745 -9.754 -2.398 1.00 92.88 159 VAL A C 1
ATOM 1184 O O . VAL A 1 159 ? 18.741 -9.081 -1.375 1.00 92.88 159 VAL A O 1
ATOM 1187 N N . SER A 1 160 ? 19.897 -10.120 -2.957 1.00 93.44 160 SER A N 1
ATOM 1188 C CA . SER A 1 160 ? 21.184 -9.723 -2.381 1.00 93.44 160 SER A CA 1
ATOM 1189 C C . SER A 1 160 ? 21.473 -8.217 -2.531 1.00 93.44 160 SER A C 1
ATOM 1191 O O . SER A 1 160 ? 21.127 -7.589 -3.536 1.00 93.44 160 SER A O 1
ATOM 1193 N N . ASN A 1 161 ? 22.230 -7.643 -1.587 1.00 91.00 161 ASN A N 1
ATOM 1194 C CA . ASN A 1 161 ? 22.720 -6.255 -1.669 1.00 91.00 161 ASN A CA 1
ATOM 1195 C C . ASN A 1 161 ? 23.517 -5.964 -2.960 1.00 91.00 161 ASN A C 1
ATOM 1197 O O . ASN A 1 161 ? 23.509 -4.839 -3.474 1.00 91.00 161 ASN A O 1
ATOM 1201 N N . SER A 1 162 ? 24.223 -6.964 -3.500 1.00 91.50 162 SER A N 1
ATOM 1202 C CA . SER A 1 162 ? 24.953 -6.828 -4.765 1.00 91.50 162 SER A CA 1
ATOM 1203 C C . SER A 1 162 ? 24.004 -6.766 -5.965 1.00 91.50 162 SER A C 1
ATOM 1205 O O . SER A 1 162 ? 24.235 -5.945 -6.856 1.00 91.50 162 SER A O 1
ATOM 1207 N N . SER A 1 163 ? 22.908 -7.537 -5.958 1.00 93.44 163 SER A N 1
ATOM 1208 C CA . SER A 1 163 ? 21.824 -7.429 -6.947 1.00 93.44 163 SER A CA 1
ATOM 1209 C C . SER A 1 163 ? 21.211 -6.030 -6.939 1.00 93.44 163 SER A C 1
ATOM 1211 O O . SER A 1 163 ? 21.099 -5.406 -7.994 1.00 93.44 163 SER A O 1
ATOM 1213 N N . VAL A 1 164 ? 20.913 -5.488 -5.751 1.00 93.19 164 VAL A N 1
ATOM 1214 C CA . VAL A 1 164 ? 20.398 -4.117 -5.600 1.00 93.19 164 VAL A CA 1
ATOM 1215 C C . VAL A 1 164 ? 21.373 -3.091 -6.164 1.00 93.19 164 VAL A C 1
ATOM 1217 O O . VAL A 1 164 ? 20.987 -2.249 -6.967 1.00 93.19 164 VAL A O 1
ATOM 1220 N N . SER A 1 165 ? 22.656 -3.190 -5.815 1.00 90.81 165 SER A N 1
ATOM 1221 C CA . SER A 1 165 ? 23.685 -2.269 -6.315 1.00 90.81 165 SER A CA 1
ATOM 1222 C C . SER A 1 165 ? 23.809 -2.304 -7.844 1.00 90.81 165 SER A C 1
ATOM 1224 O O . SER A 1 165 ? 23.994 -1.265 -8.483 1.00 90.81 165 SER A O 1
ATOM 1226 N N . GLY A 1 166 ? 23.702 -3.497 -8.439 1.00 92.31 166 GLY A N 1
ATOM 1227 C CA . GLY A 1 166 ? 23.675 -3.679 -9.889 1.00 92.31 166 GLY A CA 1
ATOM 1228 C C . GLY A 1 166 ? 22.444 -3.040 -10.531 1.00 92.31 166 GLY A C 1
ATOM 1229 O O . GLY A 1 166 ? 22.580 -2.306 -11.512 1.00 92.31 166 GLY A O 1
ATOM 1230 N N . MET A 1 167 ? 21.262 -3.258 -9.950 1.00 94.75 167 MET A N 1
ATOM 1231 C CA . MET A 1 167 ? 20.013 -2.694 -10.459 1.00 94.75 167 MET A CA 1
ATOM 1232 C C . MET A 1 167 ? 19.971 -1.170 -10.327 1.00 94.75 167 MET A C 1
ATOM 1234 O O . MET A 1 167 ? 19.590 -0.499 -11.277 1.00 94.75 167 MET A O 1
ATOM 1238 N N . LEU A 1 168 ? 20.451 -0.595 -9.222 1.00 93.25 168 LEU A N 1
ATOM 1239 C CA . LEU A 1 168 ? 20.530 0.861 -9.049 1.00 93.25 168 LEU A CA 1
ATOM 1240 C C . LEU A 1 168 ? 21.386 1.536 -10.124 1.00 93.25 168 LEU A C 1
ATOM 1242 O O . LEU A 1 168 ? 21.044 2.622 -10.588 1.00 93.25 168 LEU A O 1
ATOM 1246 N N . ARG A 1 169 ? 22.480 0.893 -10.561 1.00 91.31 169 ARG A N 1
ATOM 1247 C CA . ARG A 1 169 ? 23.274 1.393 -11.693 1.00 91.31 169 ARG A CA 1
ATOM 1248 C C . ARG A 1 169 ? 22.445 1.408 -12.977 1.00 91.31 169 ARG A C 1
ATOM 1250 O O . ARG A 1 169 ? 22.398 2.437 -13.641 1.00 91.31 169 ARG A O 1
ATOM 1257 N N . LYS A 1 170 ? 21.755 0.304 -13.278 1.00 93.38 170 LYS A N 1
ATOM 1258 C CA . LYS A 1 170 ? 20.872 0.188 -14.449 1.00 93.38 170 LYS A CA 1
ATOM 1259 C C . LYS A 1 170 ? 19.739 1.221 -14.413 1.00 93.38 170 LYS A C 1
ATOM 1261 O O . LYS A 1 170 ? 19.470 1.866 -15.417 1.00 93.38 170 LYS A O 1
ATOM 1266 N N . LEU A 1 171 ? 19.093 1.416 -13.265 1.00 94.69 171 LEU A N 1
ATOM 1267 C CA . LEU A 1 171 ? 18.045 2.426 -13.089 1.00 94.69 171 LEU A CA 1
ATOM 1268 C C . LEU A 1 171 ? 18.584 3.848 -13.298 1.00 94.69 171 LEU A C 1
ATOM 1270 O O . LEU A 1 171 ? 17.884 4.683 -13.867 1.00 94.69 171 LEU A O 1
ATOM 1274 N N . GLY A 1 172 ? 19.822 4.118 -12.871 1.00 92.94 172 GLY A N 1
ATOM 1275 C CA . GLY A 1 172 ? 20.495 5.394 -13.117 1.00 92.94 172 GLY A CA 1
ATOM 1276 C C . GLY A 1 172 ? 20.790 5.622 -14.602 1.00 92.94 172 GLY A C 1
ATOM 1277 O O . GLY A 1 172 ? 20.547 6.710 -15.113 1.00 92.94 172 GLY A O 1
ATOM 1278 N N . GLU A 1 173 ? 21.235 4.586 -15.319 1.00 92.94 173 GLU A N 1
ATOM 1279 C CA . GLU A 1 173 ? 21.430 4.619 -16.779 1.00 92.94 173 GLU A CA 1
ATOM 1280 C C . GLU A 1 173 ? 20.114 4.853 -17.541 1.00 92.94 173 GLU A C 1
ATOM 1282 O O . GLU A 1 173 ? 20.109 5.531 -18.566 1.00 92.94 173 GLU A O 1
ATOM 1287 N N . LEU A 1 174 ? 18.991 4.349 -17.014 1.00 93.75 174 LEU A N 1
ATOM 1288 C CA . LEU A 1 174 ? 17.639 4.593 -17.534 1.00 93.75 174 LEU A CA 1
ATOM 1289 C C . LEU A 1 174 ? 17.054 5.954 -17.111 1.00 93.75 174 LEU A C 1
ATOM 1291 O O . LEU A 1 174 ? 15.943 6.293 -17.515 1.00 93.75 174 LEU A O 1
ATOM 1295 N N . GLY A 1 175 ? 17.761 6.732 -16.284 1.00 94.19 175 GLY A N 1
ATOM 1296 C CA . GLY A 1 175 ? 17.289 8.024 -15.782 1.00 94.19 175 GLY A CA 1
ATOM 1297 C C . GLY A 1 175 ? 16.102 7.932 -14.816 1.00 94.19 175 GLY A C 1
ATOM 1298 O O . GLY A 1 175 ? 15.378 8.914 -14.649 1.00 94.19 175 GLY A O 1
ATOM 1299 N N . LEU A 1 176 ? 15.878 6.773 -14.188 1.00 95.06 176 LEU A N 1
ATOM 1300 C CA . LEU A 1 176 ? 14.768 6.534 -13.254 1.00 95.06 176 LEU A CA 1
ATOM 1301 C C . LEU A 1 176 ? 15.132 6.875 -11.803 1.00 95.06 176 LEU A C 1
ATOM 1303 O O . LEU A 1 176 ? 14.251 7.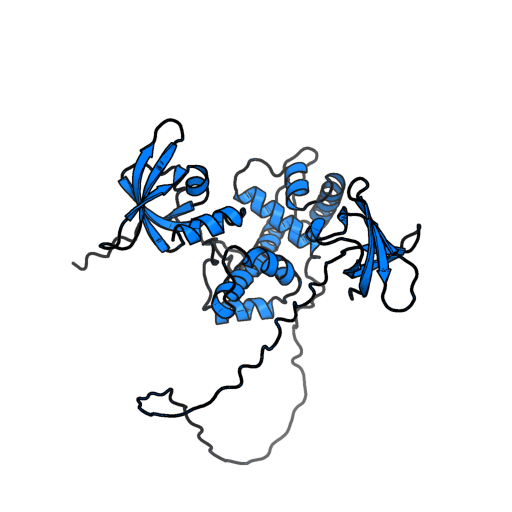195 -11.008 1.00 95.06 176 LEU A O 1
ATOM 1307 N N . VAL A 1 177 ? 16.419 6.846 -11.455 1.00 94.00 177 VAL A N 1
ATOM 1308 C CA . VAL A 1 177 ? 16.910 7.195 -10.113 1.00 94.00 177 VAL A CA 1
ATOM 1309 C C . VAL A 1 177 ? 18.081 8.170 -10.187 1.00 94.00 177 VAL A C 1
ATOM 1311 O O . VAL A 1 177 ? 18.929 8.065 -11.073 1.00 94.00 177 VAL A O 1
ATOM 1314 N N . ASP A 1 178 ? 18.157 9.085 -9.222 1.00 86.50 178 ASP A N 1
ATOM 1315 C CA . ASP A 1 178 ? 19.392 9.786 -8.873 1.00 86.50 178 ASP A CA 1
ATOM 1316 C C . ASP A 1 178 ? 20.068 9.015 -7.733 1.00 86.50 178 ASP A C 1
ATOM 1318 O O . ASP A 1 178 ? 19.523 8.872 -6.634 1.00 86.50 178 ASP A O 1
ATOM 1322 N N . HIS A 1 179 ? 21.254 8.481 -8.016 1.00 74.31 179 HIS A N 1
ATOM 1323 C CA . HIS A 1 179 ? 22.077 7.769 -7.048 1.00 74.31 179 HIS A CA 1
ATOM 1324 C C . HIS A 1 179 ? 23.481 8.375 -7.040 1.00 74.31 179 HIS A C 1
ATOM 1326 O O . HIS A 1 179 ? 24.337 8.073 -7.878 1.00 74.31 179 HIS A O 1
ATOM 1332 N N . ARG A 1 180 ? 23.735 9.244 -6.058 1.00 65.06 180 ARG A N 1
ATOM 1333 C CA . ARG A 1 180 ? 25.077 9.780 -5.799 1.00 65.06 180 ARG A CA 1
ATOM 1334 C C . ARG A 1 180 ? 25.920 8.720 -5.090 1.00 65.06 180 ARG A C 1
ATOM 1336 O O . ARG A 1 180 ? 25.412 7.995 -4.241 1.00 65.06 180 ARG A O 1
ATOM 1343 N N . ARG A 1 181 ? 27.224 8.634 -5.393 1.00 56.91 181 ARG A N 1
ATOM 1344 C CA . ARG A 1 181 ? 28.135 7.734 -4.653 1.00 56.91 181 ARG A CA 1
ATOM 1345 C C . ARG A 1 181 ? 28.075 8.076 -3.161 1.00 56.91 181 ARG A C 1
ATOM 1347 O O . ARG A 1 181 ? 28.320 9.225 -2.807 1.00 56.91 181 ARG A O 1
ATOM 1354 N N . TYR A 1 182 ? 27.774 7.079 -2.326 1.00 55.72 182 TYR A N 1
ATOM 1355 C CA . TYR A 1 182 ? 27.563 7.216 -0.875 1.00 55.72 182 TYR A CA 1
ATOM 1356 C C . TYR A 1 182 ? 26.347 8.074 -0.469 1.00 55.72 182 TYR A C 1
ATOM 1358 O O . TYR A 1 182 ? 26.274 8.526 0.670 1.00 55.72 182 TYR A O 1
ATOM 1366 N N . GLY A 1 183 ? 25.406 8.309 -1.389 1.00 60.41 183 GLY A N 1
ATOM 1367 C CA . GLY A 1 183 ? 24.206 9.112 -1.169 1.00 60.41 183 GLY A CA 1
ATOM 1368 C C . GLY A 1 183 ? 22.919 8.290 -1.138 1.00 60.41 183 GLY A C 1
ATOM 1369 O O . GLY A 1 183 ? 22.892 7.111 -1.484 1.00 60.41 183 GLY A O 1
ATOM 1370 N N . HIS A 1 184 ? 21.842 8.945 -0.720 1.00 72.69 184 HIS A N 1
ATOM 1371 C CA . HIS A 1 184 ? 20.494 8.384 -0.697 1.00 72.69 184 HIS A CA 1
ATOM 1372 C C . HIS A 1 184 ? 19.989 8.134 -2.122 1.00 72.69 184 HIS A C 1
ATOM 1374 O O . HIS A 1 184 ? 20.237 8.944 -3.018 1.00 72.69 184 HIS A O 1
ATOM 1380 N N . VAL A 1 185 ? 19.286 7.021 -2.324 1.00 85.75 185 VAL A N 1
ATOM 1381 C CA . VAL A 1 185 ? 18.605 6.730 -3.590 1.00 85.75 185 VAL A CA 1
ATOM 1382 C C . VAL A 1 185 ? 17.305 7.522 -3.636 1.00 85.75 185 VAL A C 1
ATOM 1384 O O . VAL A 1 185 ? 16.545 7.523 -2.668 1.00 85.75 185 VAL A O 1
ATOM 1387 N N . ARG A 1 186 ? 17.050 8.198 -4.757 1.00 88.38 186 ARG A N 1
ATOM 1388 C CA . ARG A 1 186 ? 15.806 8.938 -4.983 1.00 88.38 186 ARG A CA 1
ATOM 1389 C C . ARG A 1 186 ? 15.297 8.688 -6.395 1.00 88.38 186 ARG A C 1
ATOM 1391 O O . ARG A 1 186 ? 16.091 8.698 -7.334 1.00 88.38 186 ARG A O 1
ATOM 1398 N N . LEU A 1 187 ? 13.987 8.527 -6.563 1.00 92.19 187 LEU A N 1
ATOM 1399 C CA . LEU A 1 187 ? 13.380 8.533 -7.893 1.00 92.19 187 LEU A CA 1
ATOM 1400 C C . LEU A 1 187 ? 13.512 9.910 -8.557 1.00 92.19 187 LEU A C 1
ATOM 1402 O O . LEU A 1 187 ? 13.370 10.953 -7.912 1.00 92.19 187 LEU A O 1
ATOM 1406 N N . THR A 1 188 ? 13.764 9.907 -9.865 1.00 93.88 188 THR A N 1
ATOM 1407 C CA . THR A 1 188 ? 13.559 11.090 -10.713 1.00 93.88 188 THR A CA 1
ATOM 1408 C C . THR A 1 188 ? 12.060 11.302 -10.952 1.00 93.88 188 THR A C 1
ATOM 1410 O O . THR A 1 188 ? 11.237 10.470 -10.565 1.00 93.88 188 THR A O 1
ATOM 1413 N N . ASP A 1 189 ? 11.670 12.375 -11.639 1.00 92.75 189 ASP A N 1
ATOM 1414 C CA . ASP A 1 189 ? 10.265 12.570 -12.029 1.00 92.75 189 ASP A CA 1
ATOM 1415 C C . ASP A 1 189 ? 9.760 11.426 -12.926 1.00 92.75 189 ASP A C 1
ATOM 1417 O O . ASP A 1 189 ? 8.633 10.954 -12.777 1.00 92.75 189 ASP A O 1
ATOM 1421 N N . THR A 1 190 ? 10.610 10.931 -13.831 1.00 93.88 190 THR A N 1
ATOM 1422 C CA . THR A 1 190 ? 10.295 9.777 -14.684 1.00 93.88 190 THR A CA 1
ATOM 1423 C C . THR A 1 190 ? 10.194 8.492 -13.863 1.00 93.88 190 THR A C 1
ATOM 1425 O O . THR A 1 190 ? 9.266 7.715 -14.070 1.00 93.88 190 THR A O 1
ATOM 1428 N N . GLY A 1 191 ? 11.098 8.287 -12.897 1.00 94.44 191 GLY A N 1
ATOM 1429 C CA . GLY A 1 191 ? 11.033 7.157 -11.967 1.00 94.44 191 GLY A CA 1
ATOM 1430 C C . GLY A 1 191 ? 9.771 7.168 -11.111 1.00 94.44 191 GLY A C 1
ATOM 1431 O O . GLY A 1 191 ? 9.111 6.144 -10.977 1.00 94.44 191 GLY A O 1
ATOM 1432 N N . THR A 1 192 ? 9.389 8.342 -10.606 1.00 93.69 192 THR A N 1
ATOM 1433 C CA . THR A 1 192 ? 8.160 8.539 -9.829 1.00 93.69 192 THR A CA 1
ATOM 1434 C C . THR A 1 192 ? 6.930 8.194 -10.665 1.00 93.69 192 THR A C 1
ATOM 1436 O O . THR A 1 192 ? 6.077 7.439 -10.214 1.00 93.69 192 THR A O 1
ATOM 1439 N N . LYS A 1 193 ? 6.852 8.665 -11.917 1.00 93.31 193 LYS A N 1
ATOM 1440 C CA . LYS A 1 193 ? 5.749 8.303 -12.825 1.00 93.31 193 LYS A CA 1
ATOM 1441 C C . LYS A 1 193 ? 5.682 6.802 -13.096 1.00 93.31 193 LYS A C 1
ATOM 1443 O O . LYS A 1 193 ? 4.588 6.248 -13.126 1.00 93.31 193 LYS A O 1
ATOM 1448 N N . ALA A 1 194 ? 6.832 6.152 -13.281 1.00 93.69 194 ALA A N 1
ATOM 1449 C CA . ALA A 1 194 ? 6.888 4.708 -13.474 1.00 93.69 194 ALA A CA 1
ATOM 1450 C C . ALA A 1 194 ? 6.379 3.960 -12.231 1.00 93.69 194 ALA A C 1
ATOM 1452 O O . ALA A 1 194 ? 5.516 3.099 -12.365 1.00 93.69 194 ALA A O 1
ATOM 1453 N N . ALA A 1 195 ? 6.836 4.337 -11.034 1.00 94.56 195 ALA A N 1
ATOM 1454 C CA . ALA A 1 195 ? 6.376 3.744 -9.778 1.00 94.56 195 ALA A CA 1
ATOM 1455 C C . ALA A 1 195 ? 4.864 3.918 -9.572 1.00 94.56 195 ALA A C 1
ATOM 1457 O O . ALA A 1 195 ? 4.161 2.950 -9.303 1.00 94.56 195 ALA A O 1
ATOM 1458 N N . LEU A 1 196 ? 4.341 5.128 -9.792 1.00 94.25 196 LEU A N 1
ATOM 1459 C CA . LEU A 1 196 ? 2.911 5.415 -9.652 1.00 94.25 196 LEU A CA 1
ATOM 1460 C C . LEU A 1 196 ? 2.045 4.659 -10.664 1.00 94.25 196 LEU A C 1
ATOM 1462 O O . LEU A 1 196 ? 0.917 4.293 -10.343 1.00 94.25 196 LEU A O 1
ATOM 1466 N N . ALA A 1 197 ? 2.553 4.391 -11.870 1.00 94.06 197 ALA A N 1
ATOM 1467 C CA . ALA A 1 197 ? 1.849 3.564 -12.846 1.00 94.06 197 ALA A CA 1
ATOM 1468 C C . ALA A 1 197 ? 1.749 2.098 -12.391 1.00 94.06 197 ALA A C 1
ATOM 1470 O O . ALA A 1 197 ? 0.704 1.475 -12.576 1.00 94.06 197 ALA A O 1
ATOM 1471 N N . VAL A 1 198 ? 2.807 1.557 -11.775 1.00 94.94 198 VAL A N 1
ATOM 1472 C CA . VAL A 1 198 ? 2.791 0.215 -11.167 1.00 94.94 198 VAL A CA 1
ATOM 1473 C C . VAL A 1 198 ? 1.808 0.181 -9.999 1.00 94.94 198 VAL A C 1
ATOM 1475 O O . VAL A 1 198 ? 0.924 -0.669 -9.969 1.00 94.94 198 VAL A O 1
ATOM 1478 N N . LEU A 1 199 ? 1.887 1.168 -9.106 1.00 94.44 199 LEU A N 1
ATOM 1479 C CA . LEU A 1 199 ? 1.026 1.276 -7.932 1.00 94.44 199 LEU A CA 1
ATOM 1480 C C . LEU A 1 199 ? -0.456 1.419 -8.305 1.00 94.44 199 LEU A C 1
ATOM 1482 O O . LEU A 1 199 ? -1.309 0.768 -7.712 1.00 94.44 199 LEU A O 1
ATOM 1486 N N . ARG A 1 200 ? -0.776 2.202 -9.346 1.00 95.75 200 ARG A N 1
ATOM 1487 C CA . ARG A 1 200 ? -2.139 2.287 -9.896 1.00 95.75 200 ARG A CA 1
ATOM 1488 C C . ARG A 1 200 ? -2.639 0.928 -10.378 1.00 95.75 200 ARG A C 1
ATOM 1490 O O . ARG A 1 200 ? -3.795 0.603 -10.132 1.00 95.75 200 ARG A O 1
ATOM 1497 N N . ARG A 1 201 ? -1.803 0.151 -11.078 1.00 96.62 201 ARG A N 1
ATOM 1498 C CA . ARG A 1 201 ? -2.177 -1.195 -11.542 1.00 96.62 201 ARG A CA 1
ATOM 1499 C C . ARG A 1 201 ? -2.445 -2.129 -10.374 1.00 96.62 201 ARG A C 1
ATOM 1501 O O . ARG A 1 201 ? -3.493 -2.760 -10.376 1.00 96.62 201 ARG A O 1
ATOM 1508 N N . HIS A 1 202 ? -1.525 -2.175 -9.414 1.00 96.56 202 HIS A N 1
ATOM 1509 C CA . HIS A 1 202 ? -1.638 -2.991 -8.209 1.00 96.56 202 HIS A CA 1
ATOM 1510 C C . HIS A 1 202 ? -2.964 -2.726 -7.493 1.00 96.56 202 HIS A C 1
ATOM 1512 O O . HIS A 1 202 ? -3.821 -3.600 -7.424 1.00 96.56 202 HIS A O 1
ATOM 1518 N N . ARG A 1 203 ? -3.194 -1.468 -7.111 1.00 96.50 203 ARG A N 1
ATOM 1519 C CA . ARG A 1 203 ? -4.361 -1.067 -6.326 1.00 96.50 203 ARG A CA 1
ATOM 1520 C C . ARG A 1 203 ? -5.688 -1.276 -7.058 1.00 96.50 203 ARG A C 1
ATOM 1522 O O . ARG A 1 203 ? -6.655 -1.726 -6.462 1.00 96.50 203 ARG A O 1
ATOM 1529 N N . LEU A 1 204 ? -5.747 -1.018 -8.370 1.00 97.88 204 LEU A N 1
ATOM 1530 C CA . LEU A 1 204 ? -6.950 -1.311 -9.165 1.00 97.88 204 LEU A CA 1
ATOM 1531 C C . LEU A 1 204 ? -7.231 -2.812 -9.278 1.00 97.88 204 LEU A C 1
ATOM 1533 O O . LEU A 1 204 ? -8.396 -3.211 -9.313 1.00 97.88 204 LEU A O 1
ATOM 1537 N N . LEU A 1 205 ? -6.185 -3.637 -9.375 1.00 98.25 205 LEU A N 1
ATOM 1538 C CA . LEU A 1 205 ? -6.340 -5.088 -9.360 1.00 98.25 205 LEU A CA 1
ATOM 1539 C C . LEU A 1 205 ? -6.854 -5.549 -8.003 1.00 98.25 205 LEU A C 1
ATOM 1541 O O . LEU A 1 205 ? -7.812 -6.312 -7.982 1.00 98.25 205 LEU A O 1
ATOM 1545 N N . GLU A 1 206 ? -6.305 -5.043 -6.900 1.00 97.50 206 GLU A N 1
ATOM 1546 C CA . GLU A 1 206 ? -6.806 -5.370 -5.565 1.00 97.50 206 GLU A CA 1
ATOM 1547 C C . GLU A 1 206 ? -8.284 -5.012 -5.410 1.00 97.50 206 GLU A C 1
ATOM 1549 O O . GLU A 1 206 ? -9.092 -5.871 -5.050 1.00 97.50 206 GLU A O 1
ATOM 1554 N N . THR A 1 207 ? -8.672 -3.784 -5.774 1.00 97.44 207 THR A N 1
ATOM 1555 C CA . THR A 1 207 ? -10.079 -3.364 -5.737 1.00 97.44 207 THR A CA 1
ATOM 1556 C C . THR A 1 207 ? -10.960 -4.297 -6.562 1.00 97.44 207 THR A C 1
ATOM 1558 O O . THR A 1 207 ? -12.004 -4.740 -6.092 1.00 97.44 207 THR A O 1
ATOM 1561 N N . TYR A 1 208 ? -10.534 -4.654 -7.776 1.00 97.88 208 TYR A N 1
ATOM 1562 C CA . TYR A 1 208 ? -11.300 -5.550 -8.638 1.00 97.88 208 TYR A CA 1
ATOM 1563 C C . TYR A 1 208 ? -11.424 -6.968 -8.072 1.00 97.88 208 TYR A C 1
ATOM 1565 O O . TYR A 1 208 ? -12.505 -7.553 -8.109 1.00 97.88 208 TYR A O 1
ATOM 1573 N N . LEU A 1 209 ? -10.334 -7.535 -7.556 1.00 97.62 209 LEU A N 1
ATOM 1574 C CA . LEU A 1 209 ? -10.319 -8.881 -6.986 1.00 97.62 209 LEU A CA 1
ATOM 1575 C C . LEU A 1 209 ? -11.228 -8.968 -5.750 1.00 97.62 209 LEU A C 1
ATOM 1577 O O . LEU A 1 209 ? -11.982 -9.934 -5.614 1.00 97.62 209 LEU A O 1
ATOM 1581 N N . VAL A 1 210 ? -11.229 -7.945 -4.895 1.00 96.38 210 VAL A N 1
ATOM 1582 C CA . VAL A 1 210 ? -12.134 -7.880 -3.738 1.00 96.38 210 VAL A CA 1
ATOM 1583 C C . VAL A 1 210 ? -13.583 -7.682 -4.186 1.00 96.38 210 VAL A C 1
ATOM 1585 O O . VAL A 1 210 ? -14.442 -8.499 -3.856 1.00 96.38 210 VAL A O 1
ATOM 1588 N N . GLU A 1 211 ? -13.878 -6.639 -4.967 1.00 94.19 211 GLU A N 1
ATOM 1589 C CA . GLU A 1 211 ? -15.263 -6.264 -5.286 1.00 94.19 211 GLU A CA 1
ATOM 1590 C C . GLU A 1 211 ? -15.955 -7.238 -6.246 1.00 94.19 211 GLU A C 1
ATOM 1592 O O . GLU A 1 211 ? -17.137 -7.545 -6.075 1.00 94.19 211 GLU A O 1
ATOM 1597 N N . ALA A 1 212 ? -15.243 -7.729 -7.263 1.00 94.44 212 ALA A N 1
ATOM 1598 C CA . ALA A 1 212 ? -15.837 -8.558 -8.308 1.00 94.44 212 ALA A CA 1
ATOM 1599 C C . ALA A 1 212 ? -15.683 -10.060 -8.047 1.00 94.44 212 ALA A C 1
ATOM 1601 O O . ALA A 1 212 ? -16.541 -10.838 -8.472 1.00 94.44 212 ALA A O 1
ATOM 1602 N N . LEU A 1 213 ? -14.594 -10.484 -7.392 1.00 96.00 213 LEU A N 1
ATOM 1603 C CA . LEU A 1 213 ? -14.276 -11.906 -7.207 1.00 96.00 213 LEU A CA 1
ATOM 1604 C C . LEU A 1 213 ? -14.389 -12.380 -5.753 1.00 96.00 213 LEU A C 1
ATOM 1606 O O . LEU A 1 213 ? -14.382 -13.589 -5.525 1.00 96.00 213 LEU A O 1
ATOM 1610 N N . GLY A 1 214 ? -14.559 -11.465 -4.796 1.00 94.56 214 GLY A N 1
ATOM 1611 C CA . GLY A 1 214 ? -14.773 -11.801 -3.390 1.00 94.56 214 GLY A CA 1
ATOM 1612 C C . GLY A 1 214 ? -13.513 -12.251 -2.656 1.00 94.56 214 GLY A C 1
ATOM 1613 O O . GLY A 1 214 ? -13.634 -13.012 -1.698 1.00 94.56 214 GLY A O 1
ATOM 1614 N N . TYR A 1 215 ? -12.333 -11.808 -3.104 1.00 96.31 215 TYR A N 1
ATOM 1615 C CA . TYR A 1 215 ? -11.092 -11.977 -2.345 1.00 96.31 215 TYR A CA 1
ATOM 1616 C C . TYR A 1 215 ? -11.198 -11.244 -1.005 1.00 96.31 215 TYR A C 1
ATOM 1618 O O . TYR A 1 215 ? -11.821 -10.180 -0.913 1.00 96.31 215 TYR A O 1
ATOM 1626 N N . SER A 1 216 ? -10.575 -11.791 0.034 1.00 93.44 216 SER A N 1
ATOM 1627 C CA . SER A 1 216 ? -10.403 -11.071 1.290 1.00 93.44 216 SER A CA 1
ATOM 1628 C C . SER A 1 216 ? -9.275 -10.040 1.186 1.00 93.44 216 SER A C 1
ATOM 1630 O O . SER A 1 216 ? -8.322 -10.173 0.420 1.00 93.44 216 SER A O 1
ATOM 1632 N N . TRP A 1 217 ? -9.364 -8.988 1.997 1.00 92.50 217 TRP A N 1
ATOM 1633 C CA . TRP A 1 217 ? -8.338 -7.943 2.050 1.00 92.50 217 TRP A CA 1
ATOM 1634 C C . TRP A 1 217 ? -6.953 -8.444 2.499 1.00 92.50 217 TRP A C 1
ATOM 1636 O O . TRP A 1 217 ? -5.963 -7.776 2.237 1.00 92.50 217 TRP A O 1
ATOM 1646 N N . ASP A 1 218 ? -6.856 -9.607 3.152 1.00 89.94 218 ASP A N 1
ATOM 1647 C CA . ASP A 1 218 ? -5.593 -10.175 3.631 1.00 89.94 218 ASP A CA 1
ATOM 1648 C C . ASP A 1 218 ? -4.924 -11.112 2.618 1.00 89.94 218 ASP A C 1
ATOM 1650 O O . ASP A 1 218 ? -3.738 -11.390 2.758 1.00 89.94 218 ASP A O 1
ATOM 1654 N N . GLU A 1 219 ? -5.652 -11.583 1.601 1.00 91.19 219 GLU A N 1
ATOM 1655 C CA . GLU A 1 219 ? -5.109 -12.460 0.552 1.00 91.19 219 GLU A CA 1
ATOM 1656 C C . GLU A 1 219 ? -4.909 -11.743 -0.793 1.00 91.19 219 GLU A C 1
ATOM 1658 O O . GLU A 1 219 ? -4.195 -12.239 -1.664 1.00 91.19 219 GLU A O 1
ATOM 1663 N N . VAL A 1 220 ? -5.546 -10.582 -0.987 1.00 93.06 220 VAL A N 1
ATOM 1664 C CA . VAL A 1 220 ? -5.589 -9.907 -2.290 1.00 93.06 220 VAL A CA 1
ATOM 1665 C C . VAL A 1 220 ? -4.222 -9.418 -2.778 1.00 93.06 220 VAL A C 1
ATOM 1667 O O . VAL A 1 220 ? -3.954 -9.473 -3.981 1.00 93.06 220 VAL A O 1
ATOM 1670 N N . HIS A 1 221 ? -3.351 -9.007 -1.855 1.00 89.50 221 HIS A N 1
ATOM 1671 C CA . HIS A 1 221 ? -2.037 -8.445 -2.164 1.00 89.50 221 HIS A CA 1
ATOM 1672 C C . HIS A 1 221 ? -1.179 -9.405 -2.999 1.00 89.50 221 HIS A C 1
ATOM 1674 O O . HIS A 1 221 ? -0.706 -9.052 -4.082 1.00 89.50 221 HIS A O 1
ATOM 1680 N N . ASP A 1 222 ? -1.070 -10.657 -2.542 1.00 88.56 222 ASP A N 1
ATOM 1681 C CA . ASP A 1 222 ? -0.270 -11.711 -3.174 1.00 88.56 222 ASP A CA 1
ATOM 1682 C C . ASP A 1 222 ? -0.727 -12.040 -4.603 1.00 88.56 222 ASP A C 1
ATOM 1684 O O . ASP A 1 222 ? 0.067 -12.507 -5.423 1.00 88.56 222 ASP A O 1
ATOM 1688 N N . GLU A 1 223 ? -2.019 -11.885 -4.900 1.00 93.62 223 GLU A N 1
ATOM 1689 C CA . GLU A 1 223 ? -2.564 -12.135 -6.237 1.00 93.62 223 GLU A CA 1
ATOM 1690 C C . GLU A 1 223 ? -2.381 -10.906 -7.136 1.00 93.62 223 GLU A C 1
ATOM 1692 O O . GLU A 1 223 ? -2.000 -11.031 -8.303 1.00 93.62 223 GLU A O 1
ATOM 1697 N N . ALA A 1 224 ? -2.604 -9.703 -6.599 1.00 93.88 224 ALA A N 1
ATOM 1698 C CA . ALA A 1 224 ? -2.400 -8.461 -7.333 1.00 93.88 224 ALA A CA 1
ATOM 1699 C C . ALA A 1 224 ? -0.930 -8.265 -7.743 1.00 93.88 224 ALA A C 1
ATOM 1701 O O . ALA A 1 224 ? -0.678 -7.836 -8.872 1.00 93.88 224 ALA A O 1
ATOM 1702 N N . GLU A 1 225 ? 0.026 -8.635 -6.886 1.00 90.00 225 GLU A N 1
ATOM 1703 C CA . GLU A 1 225 ? 1.468 -8.565 -7.165 1.00 90.00 225 GLU A CA 1
ATOM 1704 C C . GLU A 1 225 ? 1.878 -9.438 -8.368 1.00 90.00 225 GLU A C 1
ATOM 1706 O O . GLU A 1 225 ? 2.630 -9.005 -9.242 1.00 90.00 225 GLU A O 1
ATOM 1711 N N . GLU A 1 226 ? 1.321 -10.644 -8.500 1.00 89.56 226 GLU A N 1
ATOM 1712 C CA . GLU A 1 226 ? 1.600 -11.521 -9.648 1.00 89.56 226 GLU A CA 1
ATOM 1713 C C . GLU A 1 226 ? 0.973 -10.976 -10.945 1.00 89.56 226 GLU A C 1
ATOM 1715 O O . GLU A 1 226 ? 1.542 -11.074 -12.041 1.00 89.56 226 GLU A O 1
ATOM 1720 N N . LEU A 1 227 ? -0.223 -10.392 -10.835 1.00 93.44 227 LEU A N 1
ATOM 1721 C CA . LEU A 1 227 ? -0.999 -9.918 -11.977 1.00 93.44 227 LEU A CA 1
ATOM 1722 C C . LEU A 1 227 ? -0.522 -8.566 -12.514 1.00 93.44 227 LEU A C 1
ATOM 1724 O O . LEU A 1 227 ? -0.614 -8.335 -13.726 1.00 93.44 227 LEU A O 1
ATOM 1728 N N . GLU A 1 228 ? -0.003 -7.672 -11.668 1.00 92.06 228 GLU A N 1
ATOM 1729 C CA . GLU A 1 228 ? 0.277 -6.285 -12.052 1.00 92.06 228 GLU A CA 1
ATOM 1730 C C . GLU A 1 228 ? 1.237 -6.199 -13.247 1.00 92.06 228 GLU A C 1
ATOM 1732 O O . GLU A 1 228 ? 1.047 -5.372 -14.150 1.00 92.06 228 GLU A O 1
ATOM 1737 N N . HIS A 1 229 ? 2.219 -7.097 -13.329 1.00 89.38 229 HIS A N 1
ATOM 1738 C CA . HIS A 1 229 ? 3.194 -7.129 -14.421 1.00 89.38 229 HIS A CA 1
ATOM 1739 C C . HIS A 1 229 ? 2.686 -7.816 -15.693 1.00 89.38 229 HIS A C 1
ATOM 1741 O O . HIS A 1 229 ? 3.238 -7.596 -16.773 1.00 89.38 229 HIS A O 1
ATOM 1747 N N . ALA A 1 230 ? 1.634 -8.629 -15.588 1.00 90.81 230 ALA A N 1
ATOM 1748 C CA . ALA A 1 230 ? 1.088 -9.404 -16.698 1.00 90.81 230 ALA A CA 1
ATOM 1749 C C . ALA A 1 230 ? -0.027 -8.668 -17.458 1.00 90.81 230 ALA A C 1
ATOM 1751 O O . ALA A 1 230 ? -0.286 -8.965 -18.629 1.00 90.81 230 ALA A O 1
ATOM 1752 N N . VAL A 1 231 ? -0.694 -7.709 -16.814 1.00 91.50 231 VAL A N 1
ATOM 1753 C CA . VAL A 1 231 ? -1.830 -6.998 -17.408 1.00 91.50 231 VAL A CA 1
ATOM 1754 C C . VAL A 1 231 ? -1.398 -5.813 -18.269 1.00 91.50 231 VAL A C 1
ATOM 1756 O O . VAL A 1 231 ? -0.458 -5.084 -17.957 1.00 91.50 231 VAL A O 1
ATOM 1759 N N . SER A 1 232 ? -2.117 -5.597 -19.373 1.00 92.75 232 SER A N 1
ATOM 1760 C CA . SER A 1 232 ? -1.931 -4.425 -20.240 1.00 92.75 232 SER A CA 1
ATOM 1761 C C . SER A 1 232 ? -2.604 -3.176 -19.663 1.00 92.75 232 SER A C 1
ATOM 1763 O O . SER A 1 232 ? -3.656 -3.294 -19.036 1.00 92.75 232 SER A O 1
ATOM 1765 N N . ASP A 1 233 ? -2.114 -1.985 -20.008 1.00 91.31 233 ASP A N 1
ATOM 1766 C CA . ASP A 1 233 ? -2.729 -0.713 -19.588 1.00 91.31 233 ASP A CA 1
ATOM 1767 C C . ASP A 1 233 ? -4.207 -0.613 -19.999 1.00 91.31 233 ASP A C 1
ATOM 1769 O O . ASP A 1 233 ? -5.047 -0.176 -19.224 1.00 91.31 233 ASP A O 1
ATOM 1773 N N . LYS A 1 234 ? -4.566 -1.129 -21.183 1.00 94.12 234 LYS A N 1
ATOM 1774 C CA . LYS A 1 234 ? -5.960 -1.173 -21.656 1.00 94.12 234 LYS A CA 1
ATOM 1775 C C . LYS A 1 234 ? -6.874 -2.021 -20.763 1.00 94.12 234 LYS A C 1
ATOM 1777 O O . LYS A 1 234 ? -8.069 -1.754 -20.679 1.00 94.12 234 LYS A O 1
ATOM 1782 N N . PHE A 1 235 ? -6.342 -3.086 -20.171 1.00 95.62 235 PHE A N 1
ATOM 1783 C CA . PHE A 1 235 ? -7.098 -3.935 -19.251 1.00 95.62 235 PHE A CA 1
ATOM 1784 C C . PHE A 1 235 ? -7.345 -3.195 -17.936 1.00 95.62 235 PHE A C 1
ATOM 1786 O O . PHE A 1 235 ? -8.474 -3.153 -17.463 1.00 95.62 235 PHE A O 1
ATOM 1793 N N . VAL A 1 236 ? -6.309 -2.536 -17.420 1.00 95.50 236 VAL A N 1
ATOM 1794 C CA . VAL A 1 236 ? -6.358 -1.739 -16.189 1.00 95.50 236 VAL A CA 1
ATOM 1795 C C . VAL A 1 236 ? -7.307 -0.549 -16.340 1.00 95.50 236 VAL A C 1
ATOM 1797 O O . VAL A 1 236 ? -8.132 -0.320 -15.463 1.00 95.50 236 VAL A O 1
ATOM 1800 N N . ASP A 1 237 ? -7.254 0.162 -17.470 1.00 94.44 237 ASP A N 1
ATOM 1801 C CA . ASP A 1 237 ? -8.168 1.272 -17.772 1.00 94.44 237 ASP A CA 1
ATOM 1802 C C . ASP A 1 237 ? -9.636 0.797 -17.752 1.00 94.44 237 ASP A C 1
ATOM 1804 O O . ASP A 1 237 ? -10.496 1.466 -17.188 1.00 94.44 237 ASP A O 1
ATOM 1808 N N . ARG A 1 238 ? -9.930 -0.403 -18.275 1.00 96.94 238 ARG A N 1
ATOM 1809 C CA . ARG A 1 238 ? -11.287 -0.973 -18.217 1.00 96.94 238 ARG A CA 1
ATOM 1810 C C . ARG A 1 238 ? -11.710 -1.434 -16.832 1.00 96.94 238 ARG A C 1
ATOM 1812 O O . ARG A 1 238 ? -12.897 -1.374 -16.536 1.00 96.94 238 ARG A O 1
ATOM 1819 N N . ILE A 1 239 ? -10.775 -1.914 -16.013 1.00 97.06 239 ILE A N 1
ATOM 1820 C CA . ILE A 1 239 ? -11.055 -2.200 -14.605 1.00 97.06 239 ILE A CA 1
ATOM 1821 C C . ILE A 1 239 ? -11.442 -0.905 -13.890 1.00 97.06 239 ILE A C 1
ATOM 1823 O O . ILE A 1 239 ? -12.477 -0.877 -13.236 1.00 97.06 239 ILE A O 1
ATOM 1827 N N . ALA A 1 240 ? -10.668 0.170 -14.065 1.00 95.12 240 ALA A N 1
ATOM 1828 C CA . ALA A 1 240 ? -10.980 1.463 -13.458 1.00 95.12 240 ALA A CA 1
ATOM 1829 C C . ALA A 1 240 ? -12.379 1.956 -13.861 1.00 95.12 240 ALA A C 1
ATOM 1831 O O . ALA A 1 240 ? -13.181 2.272 -12.988 1.00 95.12 240 ALA A O 1
ATOM 1832 N N . GLU A 1 241 ? -12.705 1.925 -15.157 1.00 95.69 241 GLU A N 1
ATOM 1833 C CA . GLU A 1 241 ? -14.040 2.285 -15.658 1.00 95.69 241 GLU A CA 1
ATOM 1834 C C . GLU A 1 241 ? -15.145 1.389 -15.070 1.00 95.69 241 GLU A C 1
ATOM 1836 O O . GLU A 1 241 ? -16.214 1.877 -14.706 1.00 95.69 241 GLU A O 1
ATOM 1841 N N . HIS A 1 242 ? -14.901 0.078 -14.963 1.00 95.94 242 HIS A N 1
ATOM 1842 C CA . HIS A 1 242 ? -15.861 -0.877 -14.405 1.00 95.94 242 HIS A CA 1
ATOM 1843 C C . HIS A 1 242 ? -16.154 -0.621 -12.922 1.00 95.94 242 HIS A C 1
ATOM 1845 O O . HIS A 1 242 ? -17.305 -0.727 -12.506 1.00 95.94 242 HIS A O 1
ATOM 1851 N N . LEU A 1 243 ? -15.126 -0.252 -12.158 1.00 93.50 243 LEU A N 1
ATOM 1852 C CA . LEU A 1 243 ? -15.208 0.084 -10.736 1.00 93.50 243 LEU A CA 1
ATOM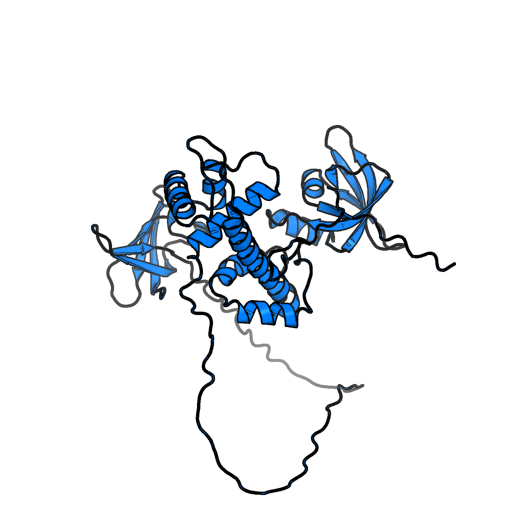 1853 C C . LEU A 1 243 ? -15.710 1.521 -10.484 1.00 93.50 243 LEU A C 1
ATOM 1855 O O . LEU A 1 243 ? -15.845 1.934 -9.336 1.00 93.50 243 LEU A O 1
ATOM 1859 N N . GLY A 1 244 ? -15.979 2.305 -11.535 1.00 94.81 244 GLY A N 1
ATOM 1860 C CA . GLY A 1 244 ? -16.443 3.689 -11.407 1.00 94.81 244 GLY A CA 1
ATOM 1861 C C . GLY A 1 244 ? -15.355 4.683 -10.988 1.00 94.81 244 GLY A C 1
ATOM 1862 O O . GLY A 1 244 ? -15.653 5.638 -10.275 1.00 94.81 244 GLY A O 1
ATOM 1863 N N . ASP A 1 245 ? -14.113 4.459 -11.427 1.00 91.75 245 ASP A N 1
ATOM 1864 C CA . ASP A 1 245 ? -12.927 5.269 -11.117 1.00 91.75 245 ASP A CA 1
ATOM 1865 C C . ASP A 1 245 ? -12.687 5.442 -9.602 1.00 91.75 245 ASP A C 1
ATOM 1867 O O . ASP A 1 245 ? -12.718 6.563 -9.076 1.00 91.75 245 ASP A O 1
ATOM 1871 N N . PRO A 1 246 ? -12.423 4.336 -8.876 1.00 92.62 246 PRO A N 1
ATOM 1872 C CA . PRO A 1 246 ? -12.217 4.379 -7.436 1.00 92.62 246 PRO A CA 1
ATOM 1873 C C . PRO A 1 246 ? -10.993 5.231 -7.079 1.00 92.62 246 PRO A C 1
ATOM 1875 O O . PRO A 1 246 ? -9.972 5.239 -7.771 1.00 92.62 246 PRO A O 1
ATOM 1878 N N . LEU A 1 247 ? -11.102 5.954 -5.962 1.00 90.88 247 LEU A N 1
ATOM 1879 C CA . LEU A 1 247 ? -10.038 6.827 -5.452 1.00 90.88 247 LEU A CA 1
ATOM 1880 C C . LEU A 1 247 ? -9.131 6.137 -4.428 1.00 90.88 247 LEU A C 1
ATOM 1882 O O . LEU A 1 247 ? -8.077 6.678 -4.100 1.00 90.88 247 LEU A O 1
ATOM 1886 N N . VAL A 1 248 ? -9.553 4.992 -3.893 1.00 92.12 248 VAL A N 1
ATOM 1887 C CA . VAL A 1 248 ? -8.807 4.183 -2.924 1.00 92.12 248 VAL A CA 1
ATOM 1888 C C . VAL A 1 248 ? -9.000 2.702 -3.189 1.00 92.12 248 VAL A C 1
ATOM 1890 O O . VAL A 1 248 ? -10.002 2.312 -3.786 1.00 92.12 248 VAL A O 1
ATOM 1893 N N . ASP A 1 249 ? -8.038 1.913 -2.736 1.00 94.56 249 ASP A N 1
ATOM 1894 C CA . ASP A 1 249 ? -8.097 0.456 -2.737 1.00 94.56 249 ASP A CA 1
ATOM 1895 C C . ASP A 1 249 ? -8.873 -0.099 -1.516 1.00 94.56 249 ASP A C 1
ATOM 1897 O O . ASP A 1 249 ? -9.395 0.685 -0.710 1.00 94.56 249 ASP A O 1
ATOM 1901 N N . PRO A 1 250 ? -9.005 -1.434 -1.371 1.00 94.19 250 PRO A N 1
ATOM 1902 C CA . PRO A 1 250 ? -9.706 -2.057 -0.245 1.00 94.19 250 PRO A CA 1
ATOM 1903 C C . PRO A 1 250 ? -9.122 -1.727 1.136 1.00 94.19 250 PRO A C 1
ATOM 1905 O O . PRO A 1 250 ? -9.844 -1.783 2.136 1.00 94.19 250 PRO A O 1
ATOM 1908 N N . HIS A 1 251 ? -7.837 -1.378 1.207 1.00 94.06 251 HIS A N 1
ATOM 1909 C CA . HIS A 1 251 ? -7.142 -1.017 2.443 1.00 94.06 251 HIS A CA 1
ATOM 1910 C C . HIS A 1 251 ? -7.196 0.484 2.722 1.00 94.06 251 HIS A C 1
ATOM 1912 O O . HIS A 1 251 ? -6.842 0.918 3.816 1.00 94.06 251 HIS A O 1
ATOM 1918 N N . GLY A 1 252 ? -7.690 1.282 1.775 1.00 91.19 252 GLY A N 1
ATOM 1919 C CA . GLY A 1 252 ? -7.828 2.726 1.898 1.00 91.19 252 GLY A CA 1
ATOM 1920 C C . GLY A 1 252 ? -6.612 3.517 1.418 1.00 91.19 252 GLY A C 1
ATOM 1921 O O . GLY A 1 252 ? -6.572 4.737 1.618 1.00 91.19 252 GLY A O 1
ATOM 1922 N N . ASP A 1 253 ? -5.635 2.874 0.775 1.00 90.38 253 ASP A N 1
ATOM 1923 C CA . ASP A 1 253 ? -4.539 3.598 0.148 1.00 90.38 253 ASP A CA 1
ATOM 1924 C C . ASP A 1 253 ? -5.021 4.306 -1.131 1.00 90.38 253 ASP A C 1
ATOM 1926 O O . ASP A 1 253 ? -5.836 3.776 -1.892 1.00 90.38 253 ASP A O 1
ATOM 1930 N N . PRO A 1 254 ? -4.517 5.518 -1.424 1.00 90.94 254 PRO A N 1
ATOM 1931 C CA . PRO A 1 254 ? -4.982 6.301 -2.562 1.00 90.94 254 PRO A CA 1
ATOM 1932 C C . PRO A 1 254 ? -4.579 5.674 -3.897 1.00 90.94 254 PRO A C 1
ATOM 1934 O O . PRO A 1 254 ? -3.402 5.440 -4.152 1.00 90.94 254 PRO A O 1
ATOM 1937 N N . ILE A 1 255 ? -5.520 5.492 -4.819 1.00 93.31 255 ILE A N 1
ATOM 1938 C CA . ILE A 1 255 ? -5.211 5.022 -6.175 1.00 93.31 255 ILE A CA 1
ATOM 1939 C C . ILE A 1 255 ? -4.641 6.201 -6.978 1.00 93.31 255 ILE A C 1
ATOM 1941 O O . ILE A 1 255 ? -5.353 7.190 -7.183 1.00 93.31 255 ILE A O 1
ATOM 1945 N N . PRO A 1 256 ? -3.386 6.139 -7.473 1.00 93.50 256 PRO A N 1
ATOM 1946 C CA . PRO A 1 256 ? -2.860 7.194 -8.330 1.00 93.50 256 PRO A CA 1
ATOM 1947 C C . PRO A 1 256 ? -3.720 7.340 -9.584 1.00 93.50 256 PRO A C 1
ATOM 1949 O O . PRO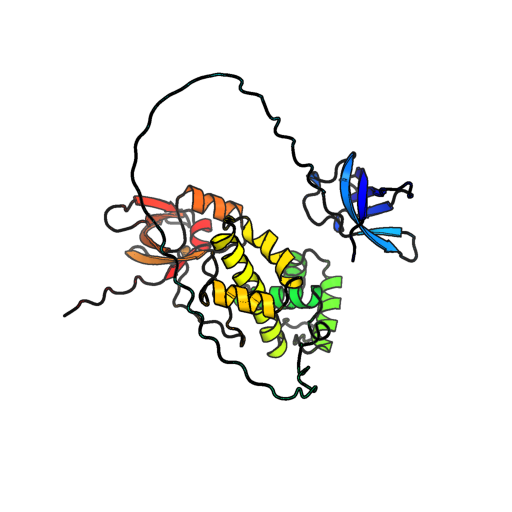 A 1 256 ? -4.150 6.347 -10.173 1.00 93.50 256 PRO A O 1
ATOM 1952 N N . THR A 1 257 ? -3.953 8.568 -10.036 1.00 90.38 257 THR A N 1
ATOM 1953 C CA . THR A 1 257 ? -4.649 8.835 -11.299 1.00 90.38 257 THR A CA 1
ATOM 1954 C C . THR A 1 257 ? -3.834 8.332 -12.495 1.00 90.38 257 THR A C 1
ATOM 1956 O O . THR A 1 257 ? -2.639 8.046 -12.391 1.00 90.38 257 THR A O 1
ATOM 1959 N N . ARG A 1 258 ? -4.458 8.255 -13.676 1.00 87.75 258 ARG A N 1
ATOM 1960 C CA . ARG A 1 258 ? -3.781 7.826 -14.915 1.00 87.75 258 ARG A CA 1
ATOM 1961 C C . ARG A 1 258 ? -2.561 8.688 -15.269 1.00 87.75 258 ARG A C 1
ATOM 1963 O O . ARG A 1 258 ? -1.610 8.195 -15.862 1.00 87.75 258 ARG A O 1
ATOM 1970 N N . ASP A 1 259 ? -2.583 9.967 -14.905 1.00 86.88 259 ASP A N 1
ATOM 1971 C CA . ASP A 1 259 ? -1.482 10.917 -15.080 1.00 86.88 259 ASP A CA 1
ATOM 1972 C C . ASP A 1 259 ? -0.471 10.926 -13.915 1.00 86.88 259 ASP A C 1
ATOM 1974 O O . ASP A 1 259 ? 0.476 11.714 -13.938 1.00 86.88 259 ASP A O 1
ATOM 1978 N N . GLY A 1 260 ? -0.629 10.034 -12.931 1.00 86.81 260 GLY A N 1
ATOM 1979 C CA . GLY A 1 260 ? 0.310 9.855 -11.826 1.00 86.81 260 GLY A CA 1
ATOM 1980 C C . GLY A 1 260 ? 0.180 10.919 -10.739 1.00 86.81 260 GLY A C 1
ATOM 1981 O O . GLY A 1 260 ? 1.189 11.377 -10.210 1.00 86.81 260 GLY A O 1
ATOM 1982 N N . ARG A 1 261 ? -1.044 11.350 -10.417 1.00 88.38 261 ARG A N 1
ATOM 1983 C CA . ARG A 1 261 ? -1.319 12.214 -9.262 1.00 88.38 261 ARG A CA 1
ATOM 1984 C C . ARG A 1 261 ? -1.921 11.390 -8.133 1.00 88.38 261 ARG A C 1
ATOM 1986 O O . ARG A 1 261 ? -2.795 10.564 -8.372 1.00 88.38 261 ARG A O 1
ATOM 1993 N N . ILE A 1 262 ? -1.479 11.648 -6.908 1.00 85.62 262 ILE A N 1
ATOM 1994 C CA . ILE A 1 262 ? -2.107 11.124 -5.694 1.00 85.62 262 ILE A CA 1
ATOM 1995 C C . ILE A 1 262 ? -2.958 12.236 -5.090 1.00 85.62 262 ILE A C 1
ATOM 1997 O O . ILE A 1 262 ? -2.505 13.373 -4.964 1.00 85.62 262 ILE A O 1
ATOM 2001 N N . VAL A 1 263 ? -4.201 11.908 -4.746 1.00 81.12 263 VAL A N 1
ATOM 2002 C CA . VAL A 1 263 ? -5.081 12.810 -4.002 1.00 81.12 263 VAL A CA 1
ATOM 2003 C C . VAL A 1 263 ? -4.871 12.534 -2.520 1.00 81.12 263 VAL A C 1
ATOM 2005 O O . VAL A 1 263 ? -5.344 11.525 -2.001 1.00 81.12 263 VAL A O 1
ATOM 2008 N N . GLU A 1 264 ? -4.133 13.417 -1.853 1.00 74.38 264 GLU A N 1
ATOM 2009 C CA . GLU A 1 264 ? -3.922 13.322 -0.410 1.00 74.38 264 GLU A CA 1
ATOM 2010 C C . GLU A 1 264 ? -5.223 13.582 0.355 1.00 74.38 264 GLU A C 1
ATOM 2012 O O . GLU A 1 264 ? -6.079 14.370 -0.061 1.00 74.38 264 GLU A O 1
ATOM 2017 N N . ARG A 1 265 ? -5.365 12.901 1.492 1.00 75.75 265 ARG A N 1
ATOM 2018 C CA . ARG A 1 265 ? -6.482 13.070 2.418 1.00 75.75 265 ARG A CA 1
ATOM 2019 C C . ARG A 1 265 ? -5.943 13.472 3.776 1.00 75.75 265 ARG A C 1
ATOM 2021 O O . ARG A 1 265 ? -4.911 12.961 4.207 1.00 75.75 265 ARG A O 1
ATOM 2028 N N . ASP A 1 266 ? -6.670 14.361 4.439 1.00 83.81 266 ASP A N 1
ATOM 2029 C CA . ASP A 1 266 ? -6.372 14.743 5.812 1.00 83.81 266 ASP A CA 1
ATOM 2030 C C . ASP A 1 266 ? -6.655 13.549 6.730 1.00 83.81 266 ASP A C 1
ATOM 2032 O O . ASP A 1 266 ? -7.808 13.152 6.931 1.00 83.81 266 ASP A O 1
ATOM 2036 N N . THR A 1 267 ? -5.581 12.905 7.182 1.00 89.19 267 THR A N 1
ATOM 2037 C CA . THR A 1 267 ? -5.629 11.681 7.980 1.00 89.19 267 THR A CA 1
ATOM 2038 C C . THR A 1 267 ? -4.590 11.730 9.087 1.00 89.19 267 THR A C 1
ATOM 2040 O O . THR A 1 267 ? -3.527 12.337 8.947 1.00 89.19 267 THR A O 1
ATOM 2043 N N . HIS A 1 268 ? -4.892 11.056 10.191 1.00 89.75 268 HIS A N 1
ATOM 2044 C CA . HIS A 1 268 ? -4.017 10.959 11.352 1.00 89.75 268 HIS A CA 1
ATOM 2045 C C . HIS A 1 268 ? -3.900 9.513 11.809 1.00 89.75 268 HIS A C 1
ATOM 2047 O O . HIS A 1 268 ? -4.858 8.744 11.700 1.00 89.75 268 HIS A O 1
ATOM 2053 N N . LEU A 1 269 ? -2.737 9.151 12.346 1.00 92.75 269 LEU A N 1
ATOM 2054 C CA . LEU A 1 269 ? -2.512 7.823 12.894 1.00 92.75 269 LEU A CA 1
ATOM 2055 C C . LEU A 1 269 ? -3.329 7.647 14.178 1.00 92.75 269 LEU A C 1
ATOM 2057 O O . LEU A 1 269 ? -3.289 8.494 15.072 1.00 92.75 269 LEU A O 1
ATOM 2061 N N . LEU A 1 270 ? -4.060 6.539 14.299 1.00 94.19 270 LEU A N 1
ATOM 2062 C CA . LEU A 1 270 ? -4.907 6.287 15.465 1.00 94.19 270 LEU A CA 1
ATOM 2063 C C . LEU A 1 270 ? -4.081 6.190 16.756 1.00 94.19 270 LEU A C 1
ATOM 2065 O O . LEU A 1 270 ? -4.528 6.642 17.807 1.00 94.19 270 LEU A O 1
ATOM 2069 N N . SER A 1 271 ? -2.860 5.659 16.692 1.00 93.31 271 SER A N 1
ATOM 2070 C CA . SER A 1 271 ? -1.962 5.580 17.852 1.00 93.31 271 SER A CA 1
ATOM 2071 C C . SER A 1 271 ? -1.513 6.946 18.391 1.00 93.31 271 SER A C 1
ATOM 2073 O O . SER A 1 271 ? -1.123 7.033 19.562 1.00 93.31 271 SER A O 1
ATOM 2075 N N . GLU A 1 272 ? -1.586 8.001 17.574 1.00 91.88 272 GLU A N 1
ATOM 2076 C CA . GLU A 1 272 ? -1.247 9.385 17.932 1.00 91.88 272 GLU A CA 1
ATOM 2077 C C . GLU A 1 272 ? -2.465 10.190 18.410 1.00 91.88 272 GLU A C 1
ATOM 2079 O O . GLU A 1 272 ? -2.309 11.279 18.969 1.00 91.88 272 GLU A O 1
ATOM 2084 N N . ALA A 1 273 ? -3.676 9.656 18.236 1.00 92.31 273 ALA A N 1
ATOM 2085 C CA . ALA A 1 273 ? -4.907 10.319 18.630 1.00 92.31 273 ALA A CA 1
ATOM 2086 C C . ALA A 1 273 ? -5.044 10.427 20.161 1.00 92.31 273 ALA A C 1
ATOM 2088 O O . ALA A 1 273 ? -4.769 9.492 20.922 1.00 92.31 273 ALA A O 1
ATOM 2089 N N . GLY A 1 274 ? -5.489 11.599 20.620 1.00 91.94 274 GLY A N 1
ATOM 2090 C CA . GLY A 1 274 ? -5.780 11.858 22.027 1.00 91.94 274 GLY A CA 1
ATOM 2091 C C . GLY A 1 274 ? -7.148 11.316 22.445 1.00 91.94 274 GLY A C 1
ATOM 2092 O O . GLY A 1 274 ? -8.016 11.063 21.613 1.00 91.94 274 GLY A O 1
ATOM 2093 N N . ALA A 1 275 ? -7.369 11.178 23.753 1.00 94.06 275 ALA A N 1
ATOM 2094 C CA . ALA A 1 275 ? -8.704 10.880 24.270 1.00 94.06 275 ALA A CA 1
ATOM 2095 C C . ALA A 1 275 ? -9.703 11.983 23.859 1.00 94.06 275 ALA A C 1
ATOM 2097 O O . ALA A 1 275 ? -9.382 13.171 23.906 1.00 94.06 275 ALA A O 1
ATOM 2098 N N . GLY A 1 276 ? -10.903 11.580 23.449 1.00 94.06 276 GLY A N 1
ATOM 2099 C CA . GLY A 1 276 ? -11.942 12.430 22.869 1.00 94.06 276 GLY A CA 1
ATOM 2100 C C . GLY A 1 276 ? -11.830 12.638 21.353 1.00 94.06 276 GLY A C 1
ATOM 2101 O O . GLY A 1 276 ? -12.738 13.224 20.762 1.00 94.06 276 GLY A O 1
ATOM 2102 N N . THR A 1 277 ? -10.763 12.171 20.692 1.00 94.75 277 THR A N 1
ATOM 2103 C CA . THR A 1 277 ? -10.670 12.231 19.226 1.00 94.75 277 THR A CA 1
ATOM 2104 C C . THR A 1 277 ? -11.718 11.317 18.596 1.00 94.75 277 THR A C 1
ATOM 2106 O O . THR A 1 277 ? -11.803 10.136 18.930 1.00 94.75 277 THR A O 1
ATOM 2109 N N . THR A 1 278 ? -12.491 11.854 17.652 1.00 94.44 278 THR A N 1
ATOM 2110 C CA . THR A 1 278 ? -13.469 11.103 16.855 1.00 94.44 278 THR A CA 1
ATOM 2111 C C . THR A 1 278 ? -13.086 11.126 15.384 1.00 94.44 278 THR A C 1
ATOM 2113 O O . THR A 1 278 ? -12.488 12.090 14.902 1.00 94.44 278 THR A O 1
ATOM 2116 N N . GLY A 1 279 ? -13.437 10.072 14.656 1.00 93.75 279 GLY A N 1
ATOM 2117 C CA . GLY A 1 279 ? -13.136 9.983 13.235 1.00 93.75 279 GLY A CA 1
ATOM 2118 C C . GLY A 1 279 ? -13.694 8.733 12.580 1.00 93.75 279 GLY A C 1
ATOM 2119 O O . GLY A 1 279 ? -14.412 7.945 13.194 1.00 93.75 279 GLY A O 1
ATOM 2120 N N . VAL A 1 280 ? -13.346 8.558 11.313 1.00 95.06 280 VAL A N 1
ATOM 2121 C CA . VAL A 1 280 ? -13.661 7.372 10.517 1.00 95.06 280 VAL A CA 1
ATOM 2122 C C . VAL A 1 280 ? -12.355 6.686 10.160 1.00 95.06 280 VAL A C 1
ATOM 2124 O O . VAL A 1 280 ? -11.435 7.356 9.701 1.00 95.06 280 VAL A O 1
ATOM 2127 N N . ILE A 1 281 ? -12.267 5.370 10.351 1.00 94.94 281 ILE A N 1
ATOM 2128 C CA . ILE A 1 281 ? -11.135 4.580 9.856 1.00 94.94 281 ILE A CA 1
ATOM 2129 C C . ILE A 1 281 ? -11.158 4.649 8.331 1.00 94.94 281 ILE A C 1
ATOM 2131 O O . ILE A 1 281 ? -12.120 4.209 7.707 1.00 94.94 281 ILE A O 1
ATOM 2135 N N . VAL A 1 282 ? -10.120 5.213 7.727 1.00 93.31 282 VAL A N 1
ATOM 2136 C CA . VAL A 1 282 ? -10.065 5.430 6.272 1.00 93.31 282 VAL A CA 1
ATOM 2137 C C . VAL A 1 282 ? -8.933 4.690 5.591 1.00 93.31 282 VAL A C 1
ATOM 2139 O O . VAL A 1 282 ? -8.981 4.570 4.374 1.00 93.31 282 VAL A O 1
ATOM 2142 N N . ARG A 1 283 ? -7.940 4.216 6.350 1.00 92.88 283 ARG A N 1
ATOM 2143 C CA . ARG A 1 283 ? -6.809 3.458 5.822 1.00 92.88 283 ARG A CA 1
ATOM 2144 C C . ARG A 1 283 ? -6.259 2.490 6.870 1.00 92.88 283 ARG A C 1
ATOM 2146 O O . ARG A 1 283 ? -6.248 2.815 8.061 1.00 92.88 283 ARG A O 1
ATOM 2153 N N . VAL A 1 284 ? -5.801 1.328 6.416 1.00 93.38 284 VAL A N 1
ATOM 2154 C CA . VAL A 1 284 ? -5.093 0.318 7.205 1.00 93.38 284 VAL A CA 1
ATOM 2155 C C . VAL A 1 284 ? -3.762 -0.027 6.537 1.00 93.38 284 VAL A C 1
ATOM 2157 O O . VAL A 1 284 ? -3.677 -0.062 5.316 1.00 93.38 284 VAL A O 1
ATOM 2160 N N . ASN A 1 285 ? -2.713 -0.261 7.326 1.00 88.88 285 ASN A N 1
ATOM 2161 C CA . ASN A 1 285 ? -1.461 -0.810 6.816 1.00 88.88 285 ASN A CA 1
ATOM 2162 C C . ASN A 1 285 ? -1.647 -2.303 6.511 1.00 88.88 285 ASN A C 1
ATOM 2164 O O . ASN A 1 285 ? -1.972 -3.086 7.400 1.00 88.88 285 ASN A O 1
ATOM 2168 N N . ASP A 1 286 ? -1.403 -2.669 5.264 1.00 86.44 286 ASP A N 1
ATOM 2169 C CA . ASP A 1 286 ? -1.622 -3.981 4.659 1.00 86.44 286 ASP A CA 1
ATOM 2170 C C . ASP A 1 286 ? -0.400 -4.914 4.712 1.00 86.44 286 ASP A C 1
ATOM 2172 O O . ASP A 1 286 ? -0.475 -6.062 4.291 1.00 86.44 286 ASP A O 1
ATOM 2176 N N . THR A 1 287 ? 0.728 -4.451 5.263 1.00 83.25 287 THR A N 1
ATOM 2177 C CA . THR A 1 287 ? 1.996 -5.208 5.263 1.00 83.25 287 THR A CA 1
ATOM 2178 C C . THR A 1 287 ? 1.937 -6.519 6.065 1.00 83.25 287 THR A C 1
ATOM 2180 O O . THR A 1 287 ? 2.749 -7.408 5.824 1.00 83.25 287 THR A O 1
ATOM 2183 N N . ASP A 1 288 ? 1.017 -6.647 7.027 1.00 88.75 288 ASP A N 1
ATOM 2184 C CA . ASP A 1 288 ? 0.862 -7.847 7.860 1.00 88.75 288 ASP A CA 1
ATOM 2185 C C . ASP A 1 288 ? -0.538 -8.476 7.683 1.00 88.75 288 ASP A C 1
ATOM 2187 O O . ASP A 1 288 ? -1.515 -7.995 8.275 1.00 88.75 288 ASP A O 1
ATOM 2191 N N . PRO A 1 289 ? -0.655 -9.579 6.917 1.00 90.38 289 PRO A N 1
ATOM 2192 C CA . PRO A 1 289 ? -1.916 -10.293 6.740 1.00 90.38 289 PRO A CA 1
ATOM 2193 C C . PRO A 1 289 ? -2.523 -10.838 8.043 1.00 90.38 289 PRO A C 1
ATOM 2195 O O . PRO A 1 289 ? -3.748 -10.923 8.155 1.00 90.38 289 PRO A O 1
ATOM 2198 N N . ASP A 1 290 ? -1.713 -11.204 9.048 1.00 93.94 290 ASP A N 1
ATOM 2199 C CA . ASP A 1 290 ? -2.229 -11.674 10.345 1.00 93.94 290 ASP A CA 1
ATOM 2200 C C . ASP A 1 290 ? -2.927 -10.542 11.103 1.00 93.94 290 ASP A C 1
ATOM 2202 O O . ASP A 1 290 ? -3.982 -10.750 11.713 1.00 93.94 290 ASP A O 1
ATOM 2206 N N . LEU A 1 291 ? -2.382 -9.326 11.022 1.00 92.38 291 LEU A N 1
ATOM 2207 C CA . LEU A 1 291 ? -3.014 -8.144 11.595 1.00 92.38 291 LEU A CA 1
ATOM 2208 C C . LEU A 1 291 ? -4.345 -7.823 10.901 1.00 92.38 291 LEU A C 1
ATOM 2210 O O . LEU A 1 291 ? -5.327 -7.522 11.583 1.00 92.38 291 LEU A O 1
ATOM 2214 N N . LEU A 1 292 ? -4.409 -7.932 9.571 1.00 93.50 292 LEU A N 1
ATOM 2215 C CA . LEU A 1 292 ? -5.652 -7.744 8.815 1.00 93.50 292 LEU A CA 1
ATOM 2216 C C . LEU A 1 292 ? -6.719 -8.773 9.220 1.00 93.50 292 LEU A C 1
ATOM 2218 O O . LEU A 1 292 ? -7.864 -8.402 9.489 1.00 93.50 292 LEU A O 1
ATOM 2222 N N . ARG A 1 293 ? -6.355 -10.054 9.361 1.00 94.50 293 ARG A N 1
ATOM 2223 C CA . ARG A 1 293 ? -7.272 -11.088 9.879 1.00 94.50 293 ARG A CA 1
ATOM 2224 C C . ARG A 1 293 ? -7.763 -10.767 11.285 1.00 94.50 293 ARG A C 1
ATOM 2226 O O . ARG A 1 293 ? -8.964 -10.821 11.541 1.00 94.50 293 ARG A O 1
ATOM 2233 N N . TYR A 1 294 ? -6.858 -10.364 12.177 1.00 94.00 294 TYR A N 1
ATOM 2234 C CA . TYR A 1 294 ? -7.220 -9.952 13.532 1.00 94.00 294 TYR A CA 1
ATOM 2235 C C . TYR A 1 294 ? -8.232 -8.796 13.529 1.00 94.00 294 TYR A C 1
ATOM 2237 O O . TYR A 1 294 ? -9.239 -8.862 14.236 1.00 94.00 294 TYR A O 1
ATOM 2245 N N . LEU A 1 295 ? -8.005 -7.751 12.728 1.00 94.62 295 LEU A N 1
ATOM 2246 C CA . LEU A 1 295 ? -8.927 -6.616 12.622 1.00 94.62 295 LEU A CA 1
ATOM 2247 C C . LEU A 1 295 ? -10.302 -7.056 12.095 1.00 94.62 295 LEU A C 1
ATOM 2249 O O . LEU A 1 295 ? -11.323 -6.656 12.661 1.00 94.62 295 LEU A O 1
ATOM 2253 N N . ALA A 1 296 ? -10.338 -7.935 11.090 1.00 92.56 296 ALA A N 1
ATOM 2254 C CA . ALA A 1 296 ? -11.577 -8.484 10.542 1.00 92.56 296 ALA A CA 1
ATOM 2255 C C . ALA A 1 296 ? -12.359 -9.305 11.581 1.00 92.56 296 ALA A C 1
ATOM 2257 O O . ALA A 1 296 ? -13.560 -9.085 11.759 1.00 92.56 296 ALA A O 1
ATOM 2258 N N . ASP A 1 297 ? -11.682 -10.177 12.335 1.00 94.44 297 ASP A N 1
ATOM 2259 C CA . ASP A 1 297 ? -12.273 -10.959 13.430 1.00 94.44 297 ASP A CA 1
ATOM 2260 C C . ASP A 1 297 ? -12.818 -10.056 14.538 1.00 94.44 297 ASP A C 1
ATOM 2262 O O . ASP A 1 297 ? -13.894 -10.286 15.103 1.00 94.44 297 ASP A O 1
ATOM 2266 N N . GLN A 1 298 ? -12.094 -8.973 14.825 1.00 91.88 298 GLN A N 1
ATOM 2267 C CA . GLN A 1 298 ? -12.558 -7.935 15.728 1.00 91.88 298 GLN A CA 1
ATOM 2268 C C . GLN A 1 298 ? -13.626 -7.046 15.102 1.00 91.88 298 GLN A C 1
ATOM 2270 O O . GLN A 1 298 ? -14.058 -6.136 15.794 1.00 91.88 298 GLN A O 1
ATOM 2275 N N . ARG A 1 299 ? -14.102 -7.273 13.869 1.00 92.25 299 ARG A N 1
ATOM 2276 C CA . ARG A 1 299 ? -15.059 -6.411 13.148 1.00 92.25 299 ARG A CA 1
ATOM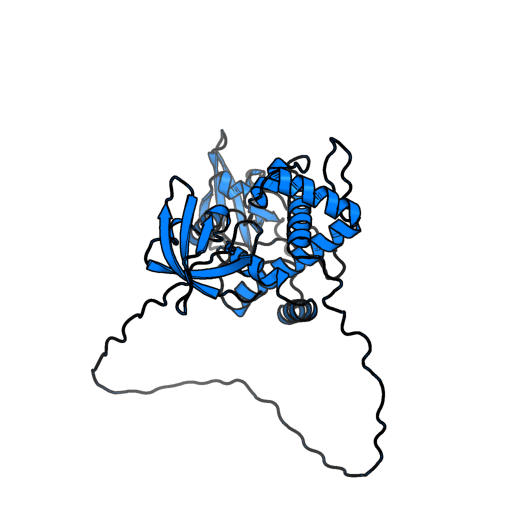 2277 C C . ARG A 1 299 ? -14.636 -4.940 13.182 1.00 92.25 299 ARG A C 1
ATOM 2279 O O . ARG A 1 299 ? -15.429 -4.078 13.564 1.00 92.25 299 ARG A O 1
ATOM 2286 N N . ILE A 1 300 ? -13.367 -4.692 12.874 1.00 93.38 300 ILE A N 1
ATOM 2287 C CA . ILE A 1 300 ? -12.756 -3.378 12.682 1.00 93.38 300 ILE A CA 1
ATOM 2288 C C . ILE A 1 300 ? -12.358 -3.294 11.210 1.00 93.38 300 ILE A C 1
ATOM 2290 O O . ILE A 1 300 ? -11.635 -4.152 10.717 1.00 93.38 300 ILE A O 1
ATOM 2294 N N . GLY A 1 301 ? -12.821 -2.265 10.509 1.00 91.50 301 GLY A N 1
ATOM 2295 C CA . GLY A 1 301 ? -12.550 -2.100 9.087 1.00 91.50 301 GLY A CA 1
ATOM 2296 C C . GLY A 1 301 ? -12.717 -0.663 8.616 1.00 91.50 301 GLY A C 1
ATOM 2297 O O . GLY A 1 301 ? -13.111 0.227 9.378 1.00 91.50 301 GLY A O 1
ATOM 2298 N N . ILE A 1 302 ? -12.410 -0.453 7.339 1.00 91.94 302 ILE A N 1
ATOM 2299 C CA . ILE A 1 302 ? -12.546 0.840 6.667 1.00 91.94 302 ILE A CA 1
ATOM 2300 C C . ILE A 1 302 ? -14.009 1.313 6.710 1.00 91.94 302 ILE A C 1
ATOM 2302 O O . ILE A 1 302 ? -14.949 0.525 6.630 1.00 91.94 302 ILE A O 1
ATOM 2306 N N . GLY A 1 303 ? -14.209 2.620 6.878 1.00 91.50 303 GLY A N 1
ATOM 2307 C CA . GLY A 1 303 ? -15.516 3.270 6.971 1.00 91.50 303 GLY A CA 1
ATOM 2308 C C . GLY A 1 303 ? -16.134 3.264 8.372 1.00 91.50 303 GLY A C 1
ATOM 2309 O O . GLY A 1 303 ? -17.150 3.927 8.596 1.00 91.50 303 GLY A O 1
ATOM 2310 N N . MET A 1 304 ? -15.536 2.572 9.345 1.00 92.94 304 MET A N 1
ATOM 2311 C CA . MET A 1 304 ? -16.077 2.529 10.701 1.00 92.94 304 MET A CA 1
ATOM 2312 C C . MET A 1 304 ? -15.795 3.817 11.473 1.00 92.94 304 MET A C 1
ATOM 2314 O O . MET A 1 304 ? -14.661 4.290 11.539 1.00 92.94 304 MET A O 1
ATOM 2318 N N . ARG A 1 305 ? -16.839 4.358 12.109 1.00 94.62 305 ARG A N 1
ATOM 2319 C CA . ARG A 1 305 ? -16.720 5.478 13.049 1.00 94.62 305 ARG A CA 1
ATOM 2320 C C . ARG A 1 305 ? -16.104 5.009 14.356 1.00 94.62 305 ARG A C 1
ATOM 2322 O O . ARG A 1 305 ? -16.519 3.980 14.894 1.00 94.62 305 ARG A O 1
ATOM 2329 N N . ILE A 1 306 ? -15.173 5.802 14.868 1.00 95.38 306 ILE A N 1
ATOM 2330 C CA . ILE A 1 306 ? -14.506 5.569 16.139 1.00 95.38 306 ILE A CA 1
ATOM 2331 C C . ILE A 1 306 ? -14.446 6.833 17.006 1.00 95.38 306 ILE A C 1
ATOM 2333 O O . ILE A 1 306 ? -14.443 7.960 16.508 1.00 95.38 306 ILE A O 1
ATOM 2337 N N . GLU A 1 307 ? -14.337 6.620 18.310 1.00 95.88 307 GLU A N 1
ATOM 2338 C CA . GLU A 1 307 ? -13.955 7.599 19.324 1.00 95.88 307 GLU A CA 1
ATOM 2339 C C . GLU A 1 307 ? -12.847 6.984 20.185 1.00 95.88 307 GLU A C 1
ATOM 2341 O O . GLU A 1 307 ? -12.977 5.850 20.648 1.00 95.88 307 GLU A O 1
ATOM 2346 N N . VAL A 1 308 ? -11.758 7.711 20.421 1.00 96.44 308 VAL A N 1
ATOM 2347 C CA . VAL A 1 308 ? -10.738 7.311 21.398 1.00 96.44 308 VAL A CA 1
ATOM 2348 C C . VAL A 1 308 ? -11.245 7.692 22.784 1.00 96.44 308 VAL A C 1
ATOM 2350 O O . VAL A 1 308 ? -11.237 8.863 23.147 1.00 96.44 308 VAL A O 1
ATOM 2353 N N . VAL A 1 309 ? -11.696 6.717 23.568 1.00 96.94 309 VAL A N 1
ATOM 2354 C CA . VAL A 1 309 ? -12.264 6.955 24.904 1.00 96.94 309 VAL A CA 1
ATOM 2355 C C . VAL A 1 309 ? -11.150 7.197 25.917 1.00 96.94 309 VAL A C 1
ATOM 2357 O O . VAL A 1 309 ? -11.189 8.151 26.691 1.00 96.94 309 VAL A O 1
ATOM 2360 N N . GLU A 1 310 ? -10.136 6.336 25.899 1.00 95.19 310 GLU A N 1
ATOM 2361 C CA . GLU A 1 310 ? -9.030 6.375 26.848 1.00 95.19 310 GLU A CA 1
ATOM 2362 C C . GLU A 1 310 ? -7.749 5.853 26.196 1.00 95.19 310 GLU A C 1
ATOM 2364 O O . GLU A 1 310 ? -7.779 4.971 25.336 1.00 95.19 310 GLU A O 1
ATOM 2369 N N . ARG A 1 311 ? -6.604 6.367 26.648 1.00 93.69 311 ARG A N 1
ATOM 2370 C CA . ARG A 1 311 ? -5.285 5.838 26.307 1.00 93.69 311 ARG A CA 1
ATOM 2371 C C . ARG A 1 311 ? -4.575 5.389 27.573 1.00 93.69 311 ARG A C 1
ATOM 2373 O O . ARG A 1 311 ? -4.305 6.208 28.451 1.00 93.69 311 ARG A O 1
ATOM 2380 N N . GLN A 1 312 ? -4.244 4.104 27.653 1.00 91.38 312 GLN A N 1
ATOM 2381 C CA . GLN A 1 312 ? -3.508 3.594 28.801 1.00 91.38 312 GLN A CA 1
ATOM 2382 C C . GLN A 1 312 ? -2.065 4.133 28.816 1.00 91.38 312 GLN A C 1
ATOM 2384 O O . GLN A 1 312 ? -1.427 4.253 27.764 1.00 91.38 312 GLN A O 1
ATOM 2389 N N . PRO A 1 313 ? -1.519 4.458 30.002 1.00 86.56 313 PRO A N 1
ATOM 2390 C CA . PRO A 1 313 ? -0.155 4.959 30.128 1.00 86.56 313 PRO A CA 1
ATOM 2391 C C . PRO A 1 313 ? 0.890 3.900 29.738 1.00 86.56 313 PRO A C 1
ATOM 2393 O O . PRO A 1 313 ? 0.600 2.709 29.653 1.00 86.56 313 PRO A O 1
ATOM 2396 N N . PHE A 1 314 ? 2.132 4.352 29.525 1.00 84.88 314 PHE A N 1
ATOM 2397 C CA . PHE A 1 314 ? 3.303 3.506 29.232 1.00 84.88 314 PHE A CA 1
ATOM 2398 C C . PHE A 1 314 ? 3.201 2.653 27.953 1.00 84.88 314 PHE A C 1
ATOM 2400 O O . PHE A 1 314 ? 3.784 1.575 27.887 1.00 84.88 314 PHE A O 1
ATOM 2407 N N . GLY A 1 315 ? 2.483 3.133 26.931 1.00 77.88 315 GLY A N 1
ATOM 2408 C CA . GLY A 1 315 ? 2.318 2.402 25.666 1.00 77.88 315 GLY A CA 1
ATOM 2409 C C . GLY A 1 315 ? 1.306 1.257 25.749 1.00 77.88 315 GLY A C 1
ATOM 2410 O O . GLY A 1 315 ? 1.369 0.323 24.953 1.00 77.88 315 GLY A O 1
ATOM 2411 N N . GLY A 1 316 ? 0.396 1.311 26.726 1.00 86.38 316 GLY A N 1
ATOM 2412 C CA . GLY A 1 316 ? -0.717 0.376 26.836 1.00 86.38 316 GLY A CA 1
ATOM 2413 C C . GLY A 1 316 ? -1.751 0.530 25.715 1.00 86.38 316 GLY A C 1
ATOM 2414 O O . GLY A 1 316 ? -1.586 1.300 24.768 1.00 86.38 316 GLY A O 1
ATOM 2415 N N . SER A 1 317 ? -2.841 -0.226 25.833 1.00 92.56 317 SER A N 1
ATOM 2416 C CA . SER A 1 317 ? -3.910 -0.231 24.830 1.00 92.56 317 SER A CA 1
ATOM 2417 C C . SER A 1 317 ? -4.679 1.095 24.757 1.00 92.56 317 SER A C 1
ATOM 2419 O O . SER A 1 317 ? -4.764 1.852 25.730 1.00 92.56 317 SER A O 1
ATOM 2421 N N . LEU A 1 318 ? -5.264 1.362 23.592 1.00 94.62 318 LEU A N 1
ATOM 2422 C CA . LEU A 1 318 ? -6.289 2.382 23.413 1.00 94.62 318 LEU A CA 1
ATOM 2423 C C . LEU A 1 318 ? -7.651 1.731 23.652 1.00 94.62 318 LEU A C 1
ATOM 2425 O O . LEU A 1 318 ? -7.960 0.703 23.054 1.00 94.62 318 LEU A O 1
ATOM 2429 N N . LEU A 1 319 ? -8.481 2.336 24.497 1.00 96.19 319 LEU A N 1
ATOM 2430 C CA . LEU A 1 319 ? -9.897 2.003 24.551 1.00 96.19 319 LEU A CA 1
ATOM 2431 C C . LEU A 1 319 ? -10.606 2.841 23.491 1.00 96.19 319 LEU A C 1
ATOM 2433 O O . LEU A 1 319 ? -10.698 4.062 23.625 1.00 96.19 319 LEU A O 1
ATOM 2437 N N . ILE A 1 320 ? -11.093 2.191 22.439 1.00 96.62 320 ILE A N 1
ATOM 2438 C CA . ILE A 1 320 ? -11.867 2.843 21.385 1.00 96.62 320 ILE A CA 1
ATOM 2439 C C . ILE A 1 320 ? -13.337 2.472 21.511 1.00 96.62 320 ILE A C 1
ATOM 2441 O O . ILE A 1 320 ? -13.675 1.337 21.839 1.00 96.62 320 ILE A O 1
ATOM 2445 N N . ARG A 1 321 ? -14.219 3.412 21.198 1.00 96.50 321 ARG A N 1
ATOM 2446 C CA . ARG A 1 321 ? -15.629 3.146 20.943 1.00 96.50 321 ARG A CA 1
ATOM 2447 C C . ARG A 1 321 ? -15.843 3.114 19.445 1.00 96.50 321 ARG A C 1
ATOM 2449 O O . ARG A 1 321 ? -15.543 4.094 18.776 1.00 96.50 321 ARG A O 1
ATOM 2456 N N . ILE A 1 322 ? -16.346 2.005 18.918 1.00 95.25 322 ILE A N 1
ATOM 2457 C CA . ILE A 1 322 ? -16.477 1.772 17.477 1.00 95.25 322 ILE A CA 1
ATOM 2458 C C . ILE A 1 322 ? -17.908 1.388 17.104 1.00 95.25 322 ILE A C 1
ATOM 2460 O O . ILE A 1 322 ? -18.555 0.623 17.821 1.00 95.25 322 ILE A O 1
ATOM 2464 N N . GLY A 1 323 ? -18.393 1.898 15.972 1.00 91.19 323 GLY A N 1
ATOM 2465 C CA . GLY A 1 323 ? -19.696 1.545 15.402 1.00 91.19 323 GLY A CA 1
ATOM 2466 C C . GLY A 1 323 ? -20.562 2.749 15.038 1.00 91.19 323 GLY A C 1
ATOM 2467 O O . GLY A 1 323 ? -20.225 3.904 15.312 1.00 91.19 323 GLY A O 1
ATOM 2468 N N . ALA A 1 324 ? -21.700 2.472 14.401 1.00 85.38 324 ALA A N 1
ATOM 2469 C CA . ALA A 1 324 ? -22.709 3.485 14.113 1.00 85.38 324 ALA A CA 1
ATOM 2470 C C . ALA A 1 324 ? -23.383 3.971 15.412 1.00 85.38 324 ALA A C 1
ATOM 2472 O O . ALA A 1 324 ? -23.457 3.207 16.378 1.00 85.38 324 ALA A O 1
ATOM 2473 N N . PRO A 1 325 ? -23.897 5.217 15.458 1.00 81.94 325 PRO A N 1
ATOM 2474 C CA . PRO A 1 325 ? -24.665 5.701 16.603 1.00 81.94 325 PRO A CA 1
ATOM 2475 C C . PRO A 1 325 ? -25.775 4.710 16.992 1.00 81.94 325 PRO A C 1
ATOM 2477 O O . PRO A 1 325 ? -26.572 4.314 16.147 1.00 81.94 325 PRO A O 1
ATOM 2480 N N . GLY A 1 326 ? -25.811 4.293 18.261 1.00 84.12 326 GLY A N 1
ATOM 2481 C CA . GLY A 1 326 ? -26.771 3.301 18.774 1.00 84.12 326 GLY A CA 1
ATOM 2482 C C . GLY A 1 326 ? -26.309 1.837 18.722 1.00 84.12 326 GLY A C 1
ATOM 2483 O O . GLY A 1 326 ? -26.854 1.017 19.453 1.00 84.12 326 GLY A O 1
ATOM 2484 N N . GLU A 1 327 ? -25.267 1.519 17.952 1.00 89.19 327 GLU A N 1
ATOM 2485 C CA . GLU A 1 327 ? -24.653 0.178 17.861 1.00 89.19 327 GLU A CA 1
ATOM 2486 C C . GLU A 1 327 ? -23.172 0.193 18.272 1.00 89.19 327 GLU A C 1
ATOM 2488 O O . GLU A 1 327 ? -22.382 -0.687 17.921 1.00 89.19 327 GLU A O 1
ATOM 2493 N N . GLN A 1 328 ? -22.777 1.230 19.007 1.00 92.62 328 GLN A N 1
ATOM 2494 C CA . GLN A 1 328 ? -21.406 1.422 19.446 1.00 92.62 328 GLN A CA 1
ATOM 2495 C C . GLN A 1 328 ? -21.015 0.396 20.507 1.00 92.62 328 GLN A C 1
ATOM 2497 O O . GLN A 1 328 ? -21.803 0.047 21.389 1.00 92.62 328 GLN A O 1
ATOM 2502 N N . ARG A 1 329 ? -19.757 -0.035 20.464 1.00 95.12 329 ARG A N 1
ATOM 2503 C CA . ARG A 1 329 ? -19.151 -0.869 21.503 1.00 95.12 329 ARG A CA 1
ATOM 2504 C C . ARG A 1 329 ? -17.752 -0.393 21.831 1.00 95.12 329 ARG A C 1
ATOM 2506 O O . ARG A 1 329 ? -17.042 0.099 20.956 1.00 95.12 329 ARG A O 1
ATOM 2513 N N . ASP A 1 330 ? -17.360 -0.613 23.074 1.00 95.62 330 ASP A N 1
ATOM 2514 C CA . ASP A 1 330 ? -16.007 -0.334 23.526 1.00 95.62 330 ASP A CA 1
ATOM 2515 C C . ASP A 1 330 ? -15.111 -1.548 23.223 1.00 95.62 330 ASP A C 1
ATOM 2517 O O . ASP A 1 330 ? -15.504 -2.703 23.411 1.00 95.62 330 ASP A O 1
ATOM 2521 N N . GLN A 1 331 ? -13.912 -1.285 22.714 1.00 94.12 331 GLN A N 1
ATOM 2522 C CA . GLN A 1 331 ? -12.931 -2.274 22.290 1.00 94.12 331 GLN A CA 1
ATOM 2523 C C . GLN A 1 331 ? -11.543 -1.803 22.718 1.00 94.12 331 GLN A C 1
ATOM 2525 O O . GLN A 1 331 ? -11.119 -0.699 22.381 1.00 94.12 331 GLN A O 1
ATOM 2530 N N . ALA A 1 332 ? -10.816 -2.653 23.439 1.00 94.62 332 ALA A N 1
ATOM 2531 C CA . ALA A 1 332 ? -9.398 -2.420 23.678 1.00 94.62 332 ALA A CA 1
ATOM 2532 C C . ALA A 1 332 ? -8.611 -2.774 22.409 1.00 94.62 332 ALA A C 1
ATOM 2534 O O . ALA A 1 332 ? -8.772 -3.870 21.862 1.00 94.62 332 ALA A O 1
ATOM 2535 N N . LEU A 1 333 ? -7.767 -1.851 21.960 1.00 94.38 333 LEU A N 1
ATOM 2536 C CA . LEU A 1 333 ? -6.907 -1.983 20.795 1.00 94.38 333 LEU A CA 1
ATOM 2537 C C . LEU A 1 333 ? -5.447 -1.842 21.231 1.00 94.38 333 LEU A C 1
ATOM 2539 O O . LEU A 1 333 ? -5.057 -0.838 21.829 1.00 94.38 333 LEU A O 1
ATOM 2543 N N . GLY A 1 334 ? -4.633 -2.862 20.964 1.00 93.06 334 GLY A N 1
ATOM 2544 C CA . GLY A 1 334 ? -3.196 -2.801 21.234 1.00 93.06 334 GLY A CA 1
ATOM 2545 C C . GLY A 1 334 ? -2.505 -1.717 20.402 1.00 93.06 334 GLY A C 1
ATOM 2546 O O . GLY A 1 334 ? -2.986 -1.355 19.329 1.00 93.06 334 GLY A O 1
ATOM 2547 N N . LEU A 1 335 ? -1.357 -1.224 20.877 1.00 90.00 335 LEU A N 1
ATOM 2548 C CA . LEU A 1 335 ? -0.643 -0.126 20.221 1.00 90.00 335 LEU A CA 1
ATOM 2549 C C . LEU A 1 335 ? -0.252 -0.457 18.772 1.00 90.00 335 LEU A C 1
ATOM 2551 O O . LEU A 1 335 ? -0.492 0.360 17.896 1.00 90.00 335 LEU A O 1
ATOM 2555 N N . VAL A 1 336 ? 0.229 -1.677 18.507 1.00 90.88 336 VAL A N 1
ATOM 2556 C CA . VAL A 1 336 ? 0.591 -2.137 17.150 1.00 90.88 336 VAL A CA 1
ATOM 2557 C C . VAL A 1 336 ? -0.601 -2.071 16.189 1.00 90.88 336 VAL A C 1
ATOM 2559 O O . VAL A 1 336 ? -0.476 -1.593 15.069 1.00 90.88 336 VAL A O 1
ATOM 2562 N N . ALA A 1 337 ? -1.787 -2.493 16.636 1.00 92.44 337 ALA A N 1
ATOM 2563 C CA . ALA A 1 337 ? -2.990 -2.414 15.813 1.00 92.44 337 ALA A CA 1
ATOM 2564 C C . ALA A 1 337 ? -3.451 -0.958 15.609 1.00 92.44 337 ALA A C 1
ATOM 2566 O O . ALA A 1 337 ? -3.951 -0.615 14.543 1.00 92.44 337 ALA A O 1
ATOM 2567 N N . ALA A 1 338 ? -3.247 -0.082 16.598 1.00 93.69 338 ALA A N 1
ATOM 2568 C CA . ALA A 1 338 ? -3.507 1.349 16.453 1.00 93.69 338 ALA A CA 1
ATOM 2569 C C . ALA A 1 338 ? -2.501 2.047 15.512 1.00 93.69 338 ALA A C 1
ATOM 2571 O O . ALA A 1 338 ? -2.871 2.988 14.818 1.00 93.69 338 ALA A O 1
ATOM 2572 N N . GLU A 1 339 ? -1.248 1.591 15.460 1.00 92.56 339 GLU A N 1
ATOM 2573 C CA . GLU A 1 339 ? -0.204 2.078 14.539 1.00 92.56 339 GLU A CA 1
ATOM 2574 C C . GLU A 1 339 ? -0.422 1.629 13.090 1.00 92.56 339 GLU A C 1
ATOM 2576 O O . GLU A 1 339 ? 0.219 2.143 12.177 1.00 92.56 339 GLU A O 1
ATOM 2581 N N . ALA A 1 340 ? -1.334 0.686 12.863 1.00 92.12 340 ALA A N 1
ATOM 2582 C CA . ALA A 1 340 ? -1.719 0.255 11.530 1.00 92.12 340 ALA A CA 1
ATOM 2583 C C . ALA A 1 340 ? -2.972 0.960 11.003 1.00 92.12 340 ALA A C 1
ATOM 2585 O O . ALA A 1 340 ? -3.367 0.678 9.881 1.00 92.12 340 ALA A O 1
ATOM 2586 N N . LEU A 1 341 ? -3.619 1.843 11.771 1.00 94.81 341 LEU A N 1
ATOM 2587 C CA . LEU A 1 341 ? -4.893 2.456 11.388 1.00 94.81 341 LEU A CA 1
ATOM 2588 C C . LEU A 1 341 ? -4.776 3.974 11.285 1.00 94.81 341 LEU A C 1
ATOM 2590 O O . LEU A 1 341 ? -4.288 4.637 12.199 1.00 94.81 341 LEU A O 1
ATOM 2594 N N . TRP A 1 342 ? -5.317 4.531 10.204 1.00 94.38 342 TRP A N 1
ATOM 2595 C CA . TRP A 1 342 ? -5.472 5.969 10.014 1.00 94.38 342 TRP A CA 1
ATOM 2596 C C . TRP A 1 342 ? -6.940 6.353 10.054 1.00 94.38 342 TRP A C 1
ATOM 2598 O O . TRP A 1 342 ? -7.809 5.676 9.490 1.00 94.38 342 TRP A O 1
ATOM 2608 N N . ILE A 1 343 ? -7.200 7.489 10.690 1.00 95.19 343 ILE A N 1
ATOM 2609 C CA . ILE A 1 343 ? -8.528 8.065 10.826 1.00 95.19 343 ILE A CA 1
ATOM 2610 C C . ILE A 1 343 ? -8.596 9.417 10.126 1.00 95.19 343 ILE A C 1
ATOM 2612 O O . ILE A 1 343 ? -7.648 10.200 10.170 1.00 95.19 343 ILE A O 1
ATOM 2616 N N . ALA A 1 344 ? -9.730 9.694 9.494 1.00 92.31 344 ALA A N 1
ATOM 2617 C CA . ALA A 1 344 ? -10.081 11.022 9.009 1.00 92.31 344 ALA A CA 1
ATOM 2618 C C . ALA A 1 344 ? -11.117 11.660 9.946 1.00 92.31 344 ALA A C 1
ATOM 2620 O O . ALA A 1 344 ? -11.906 10.929 10.562 1.00 92.31 344 ALA A O 1
ATOM 2621 N N . PRO A 1 345 ? -11.170 13.000 10.037 1.00 88.06 345 PRO A N 1
ATOM 2622 C CA . PRO A 1 345 ? -12.247 13.689 10.734 1.00 88.06 345 PRO A CA 1
ATOM 2623 C C . PRO A 1 345 ? -13.616 13.229 10.225 1.00 88.06 345 PRO A C 1
ATOM 2625 O O . PRO A 1 345 ? -13.823 13.048 9.022 1.00 88.06 345 PRO A O 1
ATOM 2628 N N . THR A 1 346 ? -14.571 13.050 11.137 1.00 79.06 346 THR A N 1
ATOM 2629 C CA . THR A 1 346 ? -15.951 12.753 10.735 1.00 79.06 346 THR A CA 1
ATOM 2630 C C . THR A 1 346 ? -16.476 13.932 9.908 1.00 79.06 346 THR A C 1
ATOM 2632 O O . THR A 1 346 ? -16.346 15.069 10.370 1.00 79.06 346 THR A O 1
ATOM 2635 N N . PRO A 1 347 ? -17.070 13.711 8.719 1.00 63.66 347 PRO A N 1
ATOM 2636 C CA . PRO A 1 347 ? -17.703 14.789 7.973 1.00 63.66 347 PRO A CA 1
ATOM 2637 C C . PRO A 1 347 ? -18.707 15.496 8.883 1.00 63.66 347 PRO A C 1
ATOM 2639 O O . PRO A 1 347 ? -19.566 14.837 9.472 1.00 63.66 347 PRO A O 1
ATOM 2642 N N . GLN A 1 348 ? -18.581 16.817 9.034 1.00 54.34 348 GLN A N 1
ATOM 2643 C CA . GLN A 1 348 ? -19.619 17.604 9.689 1.00 54.34 348 GLN A CA 1
ATOM 2644 C C . GLN A 1 348 ? -20.902 17.391 8.890 1.00 54.34 348 GLN A C 1
ATOM 2646 O O . GLN A 1 348 ? -20.949 17.720 7.704 1.00 54.34 348 GLN A O 1
ATOM 2651 N N . GLU A 1 349 ? -21.921 16.804 9.520 1.00 44.41 349 GLU A N 1
ATOM 2652 C CA . GLU A 1 349 ? -23.266 16.829 8.959 1.00 44.41 349 GLU A CA 1
ATOM 2653 C C . GLU A 1 349 ? -23.581 18.297 8.688 1.00 44.41 349 GLU A C 1
ATOM 2655 O O . GLU A 1 349 ? -23.514 19.128 9.598 1.00 44.41 349 GLU A O 1
ATOM 2660 N N . ALA A 1 350 ? -23.816 18.630 7.417 1.00 37.19 350 ALA A N 1
ATOM 2661 C CA . ALA A 1 350 ? -24.312 19.940 7.060 1.00 37.19 350 ALA A CA 1
ATOM 2662 C C . ALA A 1 350 ? -25.589 20.138 7.876 1.00 37.19 350 ALA A C 1
ATOM 2664 O O . ALA A 1 350 ? -26.592 19.460 7.662 1.00 37.19 350 ALA A O 1
ATOM 2665 N N . THR A 1 351 ? -25.521 21.007 8.879 1.00 36.38 351 THR A N 1
ATOM 2666 C CA . THR A 1 351 ? -26.710 21.507 9.545 1.00 36.38 351 THR A CA 1
ATOM 2667 C C . THR A 1 351 ? -27.464 22.287 8.480 1.00 36.38 351 THR A C 1
ATOM 2669 O O . THR A 1 351 ? -27.092 23.426 8.191 1.00 36.38 351 THR A O 1
ATOM 2672 N N . ASP A 1 352 ? -28.448 21.647 7.847 1.00 38.53 352 ASP A N 1
ATOM 2673 C CA . ASP A 1 352 ? -29.464 22.331 7.055 1.00 38.53 352 ASP A CA 1
ATOM 2674 C C . ASP A 1 352 ? -30.111 23.369 7.981 1.00 38.53 352 ASP A C 1
ATOM 2676 O O . ASP A 1 352 ? -30.810 23.027 8.939 1.00 38.53 352 ASP A O 1
ATOM 2680 N N . GLY A 1 353 ? -29.746 24.631 7.755 1.00 36.31 353 GLY A N 1
ATOM 2681 C CA . GLY A 1 353 ? -30.290 25.804 8.433 1.00 36.31 353 GLY A CA 1
ATOM 2682 C C . GLY A 1 353 ? -31.500 26.371 7.717 1.00 36.31 353 GLY A C 1
ATOM 2683 O O . GLY A 1 353 ? -31.595 26.199 6.480 1.00 36.31 353 GLY A O 1
#